Protein AF-A0AAU1PWN6-F1 (afdb_monomer_lite)

Structure (mmCIF, N/CA/C/O backbone):
data_AF-A0AAU1PWN6-F1
#
_entry.id   AF-A0AAU1PWN6-F1
#
loop_
_atom_site.group_PDB
_atom_site.id
_atom_site.type_symbol
_atom_site.label_atom_id
_atom_site.label_alt_id
_atom_site.label_comp_id
_atom_site.label_asym_id
_atom_site.label_entity_id
_atom_site.label_seq_id
_atom_site.pdbx_PDB_ins_code
_atom_site.Cartn_x
_atom_site.Cartn_y
_atom_site.Cartn_z
_atom_site.occupancy
_atom_site.B_iso_or_equiv
_atom_site.auth_seq_id
_atom_site.auth_comp_id
_atom_site.auth_asym_id
_atom_site.auth_atom_id
_atom_site.pdbx_PDB_model_num
ATOM 1 N N . MET A 1 1 ? -20.756 3.119 -8.401 1.00 62.50 1 MET A N 1
ATOM 2 C CA . MET A 1 1 ? -21.476 2.127 -7.578 1.00 62.50 1 MET A CA 1
ATOM 3 C C . MET A 1 1 ? -20.870 2.156 -6.180 1.00 62.50 1 MET A C 1
ATOM 5 O O . MET A 1 1 ? -19.644 2.145 -6.118 1.00 62.50 1 MET A O 1
ATOM 9 N N . PRO A 1 2 ? -21.664 2.274 -5.102 1.00 79.81 2 PRO A N 1
ATOM 10 C CA . PRO A 1 2 ? -21.164 2.153 -3.731 1.00 79.81 2 PRO A CA 1
ATOM 11 C C . PRO A 1 2 ? -20.649 0.739 -3.440 1.00 79.81 2 PRO A C 1
ATOM 13 O O . PRO A 1 2 ? -20.974 -0.201 -4.165 1.00 79.81 2 PRO A O 1
ATOM 16 N N . ALA A 1 3 ? -19.831 0.598 -2.395 1.00 90.81 3 ALA A N 1
ATOM 17 C CA . ALA A 1 3 ? -19.447 -0.716 -1.895 1.00 90.81 3 ALA A CA 1
ATOM 18 C C . ALA A 1 3 ? -20.625 -1.376 -1.159 1.00 90.81 3 ALA A C 1
ATOM 20 O O . ALA A 1 3 ? -21.388 -0.714 -0.454 1.00 90.81 3 ALA A O 1
ATOM 21 N N . GLU A 1 4 ? -20.757 -2.684 -1.333 1.00 93.12 4 GLU A N 1
ATOM 22 C CA . GLU A 1 4 ? -21.871 -3.510 -0.877 1.00 93.12 4 GLU A CA 1
ATOM 23 C C . GLU A 1 4 ? -21.332 -4.662 -0.020 1.00 93.12 4 GLU A C 1
ATOM 25 O O . GLU A 1 4 ? -20.337 -5.302 -0.375 1.00 93.12 4 GLU A O 1
ATOM 30 N N . VAL A 1 5 ? -21.983 -4.923 1.115 1.00 94.75 5 VAL A N 1
ATOM 31 C CA . VAL A 1 5 ? -21.638 -6.036 2.009 1.00 94.75 5 VAL A CA 1
ATOM 32 C C . VAL A 1 5 ? -22.534 -7.222 1.687 1.00 94.75 5 VAL A C 1
ATOM 34 O O . VAL A 1 5 ? -23.746 -7.165 1.881 1.00 94.75 5 VAL A O 1
ATOM 37 N N . ILE A 1 6 ? -21.926 -8.307 1.224 1.00 94.00 6 ILE A N 1
ATOM 38 C CA . ILE A 1 6 ? -22.567 -9.615 1.106 1.00 94.00 6 ILE A CA 1
ATOM 39 C C . ILE A 1 6 ? -22.371 -10.313 2.450 1.00 94.00 6 ILE A C 1
ATOM 41 O O . ILE A 1 6 ? -21.240 -10.413 2.919 1.00 94.00 6 ILE A O 1
ATOM 45 N N . ARG A 1 7 ? -23.457 -10.757 3.093 1.00 90.44 7 ARG A N 1
ATOM 46 C CA . ARG A 1 7 ? -23.398 -11.388 4.426 1.00 90.44 7 ARG A CA 1
ATOM 47 C C . ARG A 1 7 ? -23.012 -12.870 4.357 1.00 90.44 7 ARG A C 1
ATOM 49 O O . ARG A 1 7 ? -22.296 -13.351 5.228 1.00 90.44 7 ARG A O 1
ATOM 56 N N . GLU A 1 8 ? -23.428 -13.567 3.300 1.00 87.56 8 GLU A N 1
ATOM 57 C CA . GLU A 1 8 ? -23.265 -15.016 3.145 1.00 87.56 8 GLU A CA 1
ATOM 58 C C . GLU A 1 8 ? -22.716 -15.373 1.748 1.00 87.56 8 GLU A C 1
ATOM 60 O O . GLU A 1 8 ? -23.435 -15.235 0.757 1.00 87.56 8 GLU A O 1
ATOM 65 N N . PRO A 1 9 ? -21.447 -15.821 1.632 1.00 88.69 9 PRO A N 1
ATOM 66 C CA . PRO A 1 9 ? -20.383 -15.699 2.635 1.00 88.69 9 PRO A CA 1
ATOM 67 C C . PRO A 1 9 ? -19.984 -14.229 2.850 1.00 88.69 9 PRO A C 1
ATOM 69 O O . PRO A 1 9 ? -20.084 -13.421 1.925 1.00 88.69 9 PRO A O 1
ATOM 72 N N . LEU A 1 10 ? -19.471 -13.887 4.040 1.00 95.00 10 LEU A N 1
ATOM 73 C CA . LEU A 1 10 ? -19.114 -12.503 4.366 1.00 95.00 10 LEU A CA 1
ATOM 74 C C . LEU A 1 10 ? -18.036 -11.961 3.409 1.00 95.00 10 LEU A C 1
ATOM 76 O O . LEU A 1 10 ? -16.874 -12.394 3.414 1.00 95.00 10 LEU A O 1
ATOM 80 N N . ALA A 1 11 ? -18.428 -11.002 2.576 1.00 95.62 11 ALA A N 1
ATOM 81 C CA . ALA A 1 11 ? -17.619 -10.450 1.501 1.00 95.62 11 ALA A CA 1
ATOM 82 C C . ALA A 1 11 ? -18.001 -8.996 1.188 1.00 95.62 11 ALA A C 1
ATOM 84 O O . ALA A 1 11 ? -19.103 -8.532 1.465 1.00 95.62 11 ALA A O 1
ATOM 85 N N . LEU A 1 12 ? -17.065 -8.274 0.582 1.00 94.81 12 LEU A N 1
ATOM 86 C CA . LEU A 1 12 ? -17.182 -6.867 0.233 1.00 94.81 12 LEU A CA 1
ATOM 87 C C . LEU A 1 12 ? -17.077 -6.716 -1.286 1.00 94.81 12 LEU A C 1
ATOM 89 O O . LEU A 1 12 ? -16.010 -6.919 -1.870 1.00 94.81 12 LEU A O 1
ATOM 93 N N . LYS A 1 13 ? -18.191 -6.370 -1.925 1.00 94.00 13 LYS A N 1
ATOM 94 C CA . LYS A 1 13 ? -18.296 -6.113 -3.364 1.00 94.00 13 LYS A CA 1
ATOM 95 C C . LYS A 1 13 ? -18.105 -4.621 -3.614 1.00 94.00 13 LYS A C 1
ATOM 97 O O . LYS A 1 13 ? -18.760 -3.797 -2.984 1.00 94.00 13 LYS A O 1
ATOM 102 N N . LEU A 1 14 ? -17.194 -4.249 -4.506 1.00 92.56 14 LEU A N 1
ATOM 103 C CA . LEU A 1 14 ? -16.784 -2.851 -4.682 1.00 92.56 14 LEU A CA 1
ATOM 104 C C . LEU A 1 14 ? -16.317 -2.555 -6.109 1.00 92.56 14 LEU A C 1
ATOM 106 O O . LEU A 1 14 ? -15.855 -3.444 -6.817 1.00 92.56 14 LEU A O 1
ATOM 110 N N . SER A 1 15 ? -16.394 -1.290 -6.522 1.00 89.19 15 SER A N 1
ATOM 111 C CA . SER A 1 15 ? -15.882 -0.820 -7.816 1.00 89.19 15 SER A CA 1
ATOM 112 C C . SER A 1 15 ? -15.067 0.451 -7.602 1.00 89.19 15 SER A C 1
ATOM 114 O O . SER A 1 15 ? -15.624 1.518 -7.348 1.00 89.19 15 SER A O 1
ATOM 116 N N . LEU A 1 16 ? -13.741 0.338 -7.685 1.00 86.75 16 LEU A N 1
ATOM 117 C CA . LEU A 1 16 ? -12.837 1.479 -7.518 1.00 86.75 16 LEU A CA 1
ATOM 118 C C . LEU A 1 16 ? -12.692 2.277 -8.825 1.00 86.75 16 LEU A C 1
ATOM 120 O O . LEU A 1 16 ? -12.893 1.717 -9.905 1.00 86.75 16 LEU A O 1
ATOM 124 N N . PRO A 1 17 ? -12.314 3.569 -8.762 1.00 83.81 17 PRO A N 1
ATOM 125 C CA . PRO A 1 17 ? -12.076 4.376 -9.956 1.00 83.81 17 PRO A CA 1
ATOM 126 C C . PRO A 1 17 ? -11.068 3.716 -10.909 1.00 83.81 17 PRO A C 1
ATOM 128 O O . PRO A 1 17 ? -9.941 3.412 -10.520 1.00 83.81 17 PRO A O 1
ATOM 131 N N . GLY A 1 18 ? -11.480 3.492 -12.160 1.00 82.06 18 GLY A N 1
ATOM 132 C CA . GLY A 1 18 ? -10.646 2.861 -13.189 1.00 82.06 18 GLY A CA 1
ATOM 133 C C . GLY A 1 18 ? -10.406 1.355 -13.012 1.00 82.06 18 GLY A C 1
ATOM 134 O O . GLY A 1 18 ? -9.538 0.810 -13.690 1.00 82.06 18 GLY A O 1
ATOM 135 N N . GLN A 1 19 ? -11.136 0.671 -12.123 1.00 80.75 19 GLN A N 1
ATOM 136 C CA . GLN A 1 19 ? -11.044 -0.782 -11.943 1.00 80.75 19 GLN A CA 1
ATOM 137 C C . GLN A 1 19 ? -12.401 -1.461 -12.167 1.00 80.75 19 GLN A C 1
ATOM 139 O O . GLN A 1 19 ? -13.455 -0.876 -11.915 1.00 80.75 19 GLN A O 1
ATOM 144 N N . ALA A 1 20 ? -12.364 -2.714 -12.626 1.00 84.75 20 ALA A N 1
ATOM 145 C CA . ALA A 1 20 ? -13.546 -3.567 -12.686 1.00 84.75 20 ALA A CA 1
ATOM 146 C C . ALA A 1 20 ? -14.135 -3.796 -11.281 1.00 84.75 20 ALA A C 1
ATOM 148 O O . ALA A 1 20 ? -13.445 -3.635 -10.271 1.00 84.75 20 ALA A O 1
ATOM 149 N N . THR A 1 21 ? -15.407 -4.198 -11.219 1.00 89.56 21 THR A N 1
ATOM 150 C CA . THR A 1 21 ? -16.019 -4.621 -9.952 1.00 89.56 21 THR A CA 1
ATOM 151 C C . THR A 1 21 ? -15.288 -5.847 -9.405 1.00 89.56 21 THR A C 1
ATOM 153 O O . THR A 1 21 ? -15.030 -6.806 -10.131 1.00 89.56 21 THR A O 1
ATOM 156 N N . GLU A 1 22 ? -14.962 -5.810 -8.119 1.00 92.06 22 GLU A N 1
ATOM 157 C CA . GLU A 1 22 ? -14.231 -6.847 -7.400 1.00 92.06 22 GLU A CA 1
ATOM 158 C C . GLU A 1 22 ? -15.042 -7.335 -6.197 1.00 92.06 22 GLU A C 1
ATOM 160 O O . GLU A 1 22 ? -15.746 -6.556 -5.550 1.00 92.06 22 GLU A O 1
ATOM 165 N N . LEU A 1 23 ? -14.903 -8.624 -5.879 1.00 93.81 23 LEU A N 1
ATOM 166 C CA . LEU A 1 23 ? -15.395 -9.225 -4.646 1.00 93.81 23 LEU A CA 1
ATOM 167 C C . LEU A 1 23 ? -14.212 -9.580 -3.735 1.00 93.81 23 LEU A C 1
ATOM 169 O O . LEU A 1 23 ? -13.439 -10.491 -4.033 1.00 93.81 23 LEU A O 1
ATOM 173 N N . ILE A 1 24 ? -14.082 -8.879 -2.610 1.00 93.75 24 ILE A N 1
ATOM 174 C CA . ILE A 1 24 ? -13.106 -9.188 -1.562 1.00 93.75 24 ILE A CA 1
ATOM 175 C C . ILE A 1 24 ? -13.803 -10.035 -0.499 1.00 93.75 24 ILE A C 1
ATOM 177 O O . ILE A 1 24 ? -14.564 -9.516 0.313 1.00 93.75 24 ILE A O 1
ATOM 181 N N . ALA A 1 25 ? -13.529 -11.338 -0.463 1.00 94.38 25 ALA A N 1
ATOM 182 C CA . ALA A 1 25 ? -13.978 -12.180 0.643 1.00 94.38 25 ALA A CA 1
ATOM 183 C C . ALA A 1 25 ? -13.383 -11.670 1.968 1.00 94.38 25 ALA A C 1
ATOM 185 O O . ALA A 1 25 ? -12.162 -11.542 2.087 1.00 94.38 25 ALA A O 1
ATOM 186 N N . ILE A 1 26 ? -14.209 -11.416 2.985 1.00 93.75 26 ILE A N 1
ATOM 187 C CA . ILE A 1 26 ? -13.719 -11.136 4.344 1.00 93.75 26 ILE A CA 1
ATOM 188 C C . ILE A 1 26 ? -13.210 -12.437 4.975 1.00 93.75 26 ILE A C 1
ATOM 190 O O . ILE A 1 26 ? -12.180 -12.415 5.651 1.00 93.75 26 ILE A O 1
ATOM 194 N N . GLY A 1 27 ? -13.810 -13.569 4.598 1.00 85.88 27 GLY A N 1
ATOM 195 C CA . GLY A 1 27 ? -13.394 -14.914 4.990 1.00 85.88 27 GLY A CA 1
ATOM 196 C C . GLY A 1 27 ? -13.992 -15.341 6.326 1.00 85.88 27 GLY A C 1
ATOM 197 O O . GLY A 1 27 ? -14.651 -14.553 6.999 1.00 85.88 27 GLY A O 1
ATOM 198 N N . ASP A 1 28 ? -13.748 -16.595 6.698 1.00 89.38 28 ASP A N 1
ATOM 199 C CA . ASP A 1 28 ? -14.259 -17.153 7.947 1.00 89.38 28 ASP A CA 1
ATOM 200 C C . ASP A 1 28 ? -13.609 -16.474 9.170 1.00 89.38 28 ASP A C 1
ATOM 202 O O . ASP A 1 28 ? -12.377 -16.313 9.257 1.00 89.38 28 ASP A O 1
ATOM 206 N N . LEU A 1 29 ? -14.458 -16.005 10.085 1.00 94.62 29 LEU A N 1
ATOM 207 C CA . LEU A 1 29 ? -14.095 -15.195 11.242 1.00 94.62 29 LEU A CA 1
ATOM 208 C C . LEU A 1 29 ? -14.920 -15.603 12.474 1.00 94.62 29 LEU A C 1
ATOM 210 O O . LEU A 1 29 ? -16.140 -15.703 12.396 1.00 94.62 29 LEU A O 1
ATOM 214 N N . PRO A 1 30 ? -14.283 -15.752 13.650 1.00 94.56 30 PRO A N 1
ATOM 215 C CA . PRO A 1 30 ? -14.877 -16.455 14.792 1.00 94.56 30 PRO A CA 1
ATOM 216 C C . PRO A 1 30 ? -15.842 -15.604 15.647 1.00 94.56 30 PRO A C 1
ATOM 218 O O . PRO A 1 30 ? -16.264 -16.037 16.719 1.00 94.56 30 PRO A O 1
ATOM 221 N N . ASN A 1 31 ? -16.161 -14.389 15.195 1.00 96.50 31 ASN A N 1
ATOM 222 C CA . ASN A 1 31 ? -17.272 -13.561 15.661 1.00 96.50 31 ASN A CA 1
ATOM 223 C C . ASN A 1 31 ? -17.836 -12.846 14.421 1.00 96.50 31 ASN A C 1
ATOM 225 O O . ASN A 1 31 ? -17.253 -11.872 13.936 1.00 96.50 31 ASN A O 1
ATOM 229 N N . LEU A 1 32 ? -18.940 -13.376 13.885 1.00 95.88 32 LEU A N 1
ATOM 230 C CA . LEU A 1 32 ? -19.565 -12.869 12.663 1.00 95.88 32 LEU A CA 1
ATOM 231 C C . LEU A 1 32 ? -20.329 -11.557 12.876 1.00 95.88 32 LEU A C 1
ATOM 233 O O . LEU A 1 32 ? -20.415 -10.779 11.930 1.00 95.88 32 LEU A O 1
ATOM 237 N N . LEU A 1 33 ? -20.823 -11.275 14.089 1.00 96.50 33 LEU A N 1
ATOM 238 C CA . LEU A 1 33 ? -21.526 -10.025 14.404 1.00 96.50 33 LEU A CA 1
ATOM 239 C C . LEU A 1 33 ? -20.571 -8.836 14.239 1.00 96.50 33 LEU A C 1
ATOM 241 O O . LEU A 1 33 ? -20.734 -8.023 13.331 1.00 96.50 33 LEU A O 1
ATOM 245 N N . LEU A 1 34 ? -19.480 -8.823 15.012 1.00 97.81 34 LEU A N 1
ATOM 246 C CA . LEU A 1 34 ? -18.449 -7.789 14.906 1.00 97.81 34 LEU A CA 1
ATOM 247 C C . LEU A 1 34 ? -17.808 -7.744 13.508 1.00 97.81 34 LEU A C 1
ATOM 249 O O . LEU A 1 34 ? -17.511 -6.663 13.001 1.00 97.81 34 LEU A O 1
ATOM 253 N N . ALA A 1 35 ? -17.575 -8.896 12.868 1.00 97.81 35 ALA A N 1
ATOM 254 C CA . ALA A 1 35 ? -17.020 -8.923 11.514 1.00 97.81 35 ALA A CA 1
ATOM 255 C C . ALA A 1 35 ? -17.934 -8.234 10.493 1.00 97.81 35 ALA A C 1
ATOM 257 O O . ALA A 1 35 ? -17.437 -7.541 9.603 1.00 97.81 35 ALA A O 1
ATOM 258 N N . THR A 1 36 ? -19.246 -8.410 10.630 1.00 97.19 36 THR A N 1
ATOM 259 C CA . THR A 1 36 ? -20.256 -7.815 9.756 1.00 97.19 36 THR A CA 1
ATOM 260 C C . THR A 1 36 ? -20.310 -6.303 9.947 1.00 97.19 36 THR A C 1
ATOM 262 O O . THR A 1 36 ? -20.099 -5.575 8.978 1.00 97.19 36 THR A O 1
ATOM 265 N N . ASP A 1 37 ? -20.444 -5.828 11.186 1.00 97.81 37 ASP A N 1
ATOM 266 C CA . ASP A 1 37 ? -20.496 -4.395 11.519 1.00 97.81 37 ASP A CA 1
ATOM 267 C C . ASP A 1 37 ? -19.250 -3.637 11.035 1.00 97.81 37 ASP A C 1
ATOM 269 O O . ASP A 1 37 ? -19.330 -2.592 10.383 1.00 97.81 37 ASP A O 1
ATOM 273 N N . LEU A 1 38 ? -18.062 -4.202 11.278 1.00 98.00 38 LEU A N 1
ATOM 274 C CA . LEU A 1 38 ? -16.811 -3.626 10.788 1.00 98.00 38 LEU A CA 1
ATOM 275 C C . LEU A 1 38 ? -16.716 -3.668 9.249 1.00 98.00 38 LEU A C 1
ATOM 277 O O . LEU A 1 38 ? -16.043 -2.825 8.652 1.00 98.00 38 LEU A O 1
ATOM 281 N N . THR A 1 39 ? -17.373 -4.622 8.583 1.00 97.75 39 THR A N 1
ATOM 282 C CA . THR A 1 39 ? -17.417 -4.677 7.112 1.00 97.75 39 THR A CA 1
ATOM 283 C C . THR A 1 39 ? -18.376 -3.621 6.555 1.00 97.75 39 THR A C 1
ATOM 285 O O . THR A 1 39 ? -18.058 -3.000 5.541 1.00 97.75 39 THR A O 1
ATOM 288 N N . GLU A 1 40 ? -19.483 -3.328 7.243 1.00 96.75 40 GLU A N 1
ATOM 289 C CA . GLU A 1 40 ? -20.384 -2.213 6.915 1.00 96.75 40 GLU A CA 1
ATOM 290 C C . GLU A 1 40 ? -19.687 -0.852 7.084 1.00 96.75 40 GLU A C 1
ATOM 292 O O . GLU A 1 40 ? -19.739 -0.019 6.173 1.00 96.75 40 GLU A O 1
ATOM 297 N N . GLY A 1 41 ? -18.923 -0.664 8.166 1.00 97.06 41 GLY A N 1
ATOM 298 C CA . GLY A 1 41 ? -18.061 0.511 8.343 1.00 97.06 41 GLY A CA 1
ATOM 299 C C . GLY A 1 41 ? -16.969 0.633 7.270 1.00 97.06 41 GLY A C 1
ATOM 300 O O . GLY A 1 41 ? -16.705 1.723 6.762 1.00 97.06 41 GLY A O 1
ATOM 301 N N . LEU A 1 42 ? -16.357 -0.480 6.848 1.00 97.19 42 LEU A N 1
ATOM 302 C CA . LEU A 1 42 ? -15.393 -0.474 5.741 1.00 97.19 42 LEU A CA 1
ATOM 303 C C . LEU A 1 42 ? -16.056 -0.145 4.392 1.00 97.19 42 LEU A C 1
ATOM 305 O O . LEU A 1 42 ? -15.466 0.586 3.597 1.00 97.19 42 LEU A O 1
ATOM 309 N N . ALA A 1 43 ? -17.271 -0.630 4.133 1.00 96.50 43 ALA A N 1
ATOM 310 C CA . ALA A 1 43 ? -18.024 -0.293 2.926 1.00 96.50 43 ALA A CA 1
ATOM 311 C C . ALA A 1 43 ? -18.350 1.210 2.855 1.00 96.50 43 ALA A C 1
ATOM 313 O O . ALA A 1 43 ? -18.214 1.817 1.791 1.00 96.50 43 ALA A O 1
ATOM 314 N N . ALA A 1 44 ? -18.698 1.831 3.987 1.00 95.44 44 ALA A N 1
ATOM 315 C CA . ALA A 1 44 ? -18.930 3.273 4.079 1.00 95.44 44 ALA A CA 1
ATOM 316 C C . ALA A 1 44 ? -17.667 4.111 3.777 1.00 95.44 44 ALA A C 1
ATOM 318 O O . ALA A 1 44 ? -17.766 5.169 3.159 1.00 95.44 44 ALA A O 1
ATOM 319 N N . LEU A 1 45 ? -16.469 3.618 4.115 1.00 95.88 45 LEU A N 1
ATOM 320 C CA . LEU A 1 45 ? -15.199 4.299 3.815 1.00 95.88 45 LEU A CA 1
ATOM 321 C C . LEU A 1 45 ? -14.771 4.253 2.336 1.00 95.88 45 LEU A C 1
ATOM 323 O O . LEU A 1 45 ? -13.808 4.933 1.968 1.00 95.88 45 LEU A O 1
ATOM 327 N N . ILE A 1 46 ? -15.416 3.452 1.485 1.00 95.06 46 ILE A N 1
ATOM 328 C CA . ILE A 1 46 ? -14.986 3.232 0.096 1.00 95.06 46 ILE A CA 1
ATOM 329 C C . ILE A 1 46 ? -15.656 4.217 -0.862 1.00 95.06 46 ILE A C 1
ATOM 331 O O . ILE A 1 46 ? -16.837 4.540 -0.744 1.00 95.06 46 ILE A O 1
ATOM 335 N N . HIS A 1 47 ? -14.885 4.693 -1.841 1.00 86.81 47 HIS A N 1
ATOM 336 C CA . HIS A 1 47 ? -15.370 5.592 -2.885 1.00 86.81 47 HIS A CA 1
ATOM 337 C C . HIS A 1 47 ? -16.580 4.980 -3.626 1.00 86.81 47 HIS A C 1
ATOM 339 O O . HIS A 1 47 ? -16.502 3.821 -4.042 1.00 86.81 47 HIS A O 1
ATOM 345 N N . PRO A 1 48 ? -17.677 5.728 -3.862 1.00 87.00 48 PRO A N 1
ATOM 346 C CA . PRO A 1 48 ? -17.816 7.181 -3.738 1.00 87.00 48 PRO A CA 1
ATOM 347 C C . PRO A 1 48 ? -18.214 7.690 -2.345 1.00 87.00 48 PRO A C 1
ATOM 349 O O . PRO A 1 48 ? -18.157 8.894 -2.130 1.00 87.00 48 PRO A O 1
ATOM 352 N N . ASN A 1 49 ? -18.604 6.815 -1.415 1.00 85.38 49 ASN A N 1
ATOM 353 C CA . ASN A 1 49 ? -19.126 7.221 -0.105 1.00 85.38 49 ASN A CA 1
ATOM 354 C C . ASN A 1 49 ? -18.024 7.765 0.817 1.00 85.38 49 ASN A C 1
ATOM 356 O O . ASN A 1 49 ? -18.267 8.677 1.601 1.00 85.38 49 ASN A O 1
ATOM 360 N N . GLY A 1 50 ? -16.808 7.224 0.698 1.00 89.19 50 GLY A N 1
ATOM 361 C CA . GLY A 1 50 ? -15.667 7.611 1.520 1.00 89.19 50 GLY A CA 1
ATOM 362 C C . GLY A 1 50 ? -14.341 7.729 0.756 1.00 89.19 50 GLY A C 1
ATOM 363 O O . GLY A 1 50 ? -14.278 7.554 -0.465 1.00 89.19 50 GLY A O 1
ATOM 364 N N . PRO A 1 51 ? -13.243 8.041 1.469 1.00 91.31 51 PRO A N 1
ATOM 365 C CA . PRO A 1 51 ? -11.966 8.430 0.868 1.00 91.31 51 PRO A CA 1
ATOM 366 C C . PRO A 1 51 ? -11.146 7.267 0.282 1.00 91.31 51 PRO A C 1
ATOM 368 O O . PRO A 1 51 ? -10.123 7.505 -0.370 1.00 91.31 51 PRO A O 1
ATOM 371 N N . LEU A 1 52 ? -11.523 6.003 0.511 1.00 93.44 52 LEU A N 1
ATOM 372 C CA . LEU A 1 52 ? -10.733 4.856 0.058 1.00 93.44 52 LEU A CA 1
ATOM 373 C C . LEU A 1 52 ? -10.990 4.551 -1.426 1.00 93.44 52 LEU A C 1
ATOM 375 O O . LEU A 1 52 ? -11.935 3.856 -1.791 1.00 93.44 52 LEU A O 1
ATOM 379 N N . ALA A 1 53 ? -10.086 5.042 -2.279 1.00 92.06 53 ALA A N 1
ATOM 380 C CA . ALA A 1 53 ? -10.104 4.830 -3.731 1.00 92.06 53 ALA A CA 1
ATOM 381 C C . ALA A 1 53 ? -9.052 3.818 -4.250 1.00 92.06 53 ALA A C 1
ATOM 383 O O . ALA A 1 53 ? -8.963 3.594 -5.453 1.00 92.06 53 ALA A O 1
ATOM 384 N N . LYS A 1 54 ? -8.225 3.219 -3.375 1.00 92.44 54 LYS A N 1
ATOM 385 C CA . LYS A 1 54 ? -7.115 2.316 -3.753 1.00 92.44 54 LYS A CA 1
ATOM 386 C C . LYS A 1 54 ? -7.285 0.914 -3.159 1.00 92.44 54 LYS A C 1
ATOM 388 O O . LYS A 1 54 ? -7.383 0.772 -1.939 1.00 92.44 54 LYS A O 1
ATOM 393 N N . ARG A 1 55 ? -7.200 -0.128 -3.999 1.00 92.69 55 ARG A N 1
ATOM 394 C CA . ARG A 1 55 ? -7.341 -1.544 -3.599 1.00 92.69 55 ARG A CA 1
ATOM 395 C C . ARG A 1 55 ? -6.367 -1.952 -2.496 1.00 92.69 55 ARG A C 1
ATOM 397 O O . ARG A 1 55 ? -6.758 -2.599 -1.533 1.00 92.69 55 ARG A O 1
ATOM 404 N N . THR A 1 56 ? -5.106 -1.534 -2.594 1.00 93.12 56 THR A N 1
ATOM 405 C CA . THR A 1 56 ? -4.073 -1.819 -1.580 1.00 93.12 56 THR A CA 1
ATOM 406 C C . THR A 1 56 ? -4.423 -1.237 -0.207 1.00 93.12 56 THR A C 1
ATOM 408 O O . THR A 1 56 ? -4.174 -1.871 0.822 1.00 93.12 56 THR A O 1
ATOM 411 N N . THR A 1 57 ? -5.066 -0.067 -0.172 1.00 94.75 57 THR A N 1
ATOM 412 C CA . THR A 1 57 ? -5.577 0.539 1.060 1.00 94.75 57 THR A CA 1
ATOM 413 C C . THR A 1 57 ? -6.772 -0.246 1.602 1.00 94.75 57 THR A C 1
ATOM 415 O O . THR A 1 57 ? -6.747 -0.614 2.773 1.00 94.75 57 THR A O 1
ATOM 418 N N . VAL A 1 58 ? -7.757 -0.598 0.767 1.00 95.69 58 VAL A N 1
ATOM 419 C CA . VAL A 1 58 ? -8.913 -1.429 1.175 1.00 95.69 58 VAL A CA 1
ATOM 420 C C . VAL A 1 58 ? -8.468 -2.786 1.738 1.00 95.69 58 VAL A C 1
ATOM 422 O O . VAL A 1 58 ? -8.932 -3.199 2.801 1.00 95.69 58 VAL A O 1
ATOM 425 N N . MET A 1 59 ? -7.490 -3.445 1.110 1.00 96.12 59 MET A N 1
ATOM 426 C CA . MET A 1 59 ? -6.893 -4.680 1.634 1.00 96.12 59 MET A CA 1
ATOM 427 C C . MET A 1 59 ? -6.227 -4.462 3.001 1.00 96.12 59 MET A C 1
ATOM 429 O O . MET A 1 59 ? -6.410 -5.267 3.911 1.00 96.12 59 MET A O 1
ATOM 433 N N . SER A 1 60 ? -5.512 -3.348 3.189 1.00 97.00 60 SER A N 1
ATOM 434 C CA . SER A 1 60 ? -4.880 -3.001 4.474 1.00 97.00 60 SER A CA 1
ATOM 435 C C . SER A 1 60 ? -5.900 -2.802 5.602 1.00 97.00 60 SER A C 1
ATOM 437 O O . SER A 1 60 ? -5.638 -3.175 6.747 1.00 97.00 60 SER A O 1
ATOM 439 N N . PHE A 1 61 ? -7.071 -2.246 5.290 1.00 97.62 61 PHE A N 1
ATOM 440 C CA . PHE A 1 61 ? -8.207 -2.171 6.210 1.00 97.62 61 PHE A CA 1
ATOM 441 C C . PHE A 1 61 ? -8.817 -3.555 6.473 1.00 97.62 61 PHE A C 1
ATOM 443 O O . PHE A 1 61 ? -8.991 -3.920 7.631 1.00 97.62 61 PHE A O 1
ATOM 450 N N . THR A 1 62 ? -9.028 -4.364 5.432 1.00 97.56 62 THR A N 1
ATOM 451 C CA . THR A 1 62 ? -9.555 -5.740 5.533 1.00 97.56 62 THR A CA 1
ATOM 452 C C . THR A 1 62 ? -8.698 -6.620 6.453 1.00 97.56 62 THR A C 1
ATOM 454 O O . THR A 1 62 ? -9.220 -7.293 7.340 1.00 97.56 62 THR A O 1
ATOM 457 N N . TYR A 1 63 ? -7.366 -6.580 6.318 1.00 97.31 63 TYR A N 1
ATOM 458 C CA . TYR A 1 63 ? -6.455 -7.285 7.232 1.00 97.31 63 TYR A CA 1
ATOM 459 C C . TYR A 1 63 ? -6.559 -6.778 8.676 1.00 97.31 63 TYR A C 1
ATOM 461 O O . TYR A 1 63 ? -6.478 -7.566 9.617 1.00 97.31 63 TYR A O 1
ATOM 469 N N . THR A 1 64 ? -6.759 -5.471 8.853 1.00 97.44 64 THR A N 1
ATOM 470 C CA . THR A 1 64 ? -6.861 -4.838 10.173 1.00 97.44 64 THR A CA 1
ATOM 471 C C . THR A 1 64 ? -8.169 -5.211 10.884 1.00 97.44 64 THR A C 1
ATOM 473 O O . THR A 1 64 ? -8.147 -5.546 12.066 1.00 97.44 64 THR A O 1
ATOM 476 N N . LEU A 1 65 ? -9.284 -5.245 10.150 1.00 97.12 65 LEU A N 1
ATOM 477 C CA . LEU A 1 65 ? -10.589 -5.731 10.606 1.00 97.12 65 LEU A CA 1
ATOM 478 C C . LEU A 1 65 ? -10.504 -7.188 11.072 1.00 97.12 65 LEU A C 1
ATOM 480 O O . LEU A 1 65 ? -10.819 -7.489 12.221 1.00 97.12 65 LEU A O 1
ATOM 484 N N . ARG A 1 66 ? -9.997 -8.087 10.214 1.00 97.62 66 ARG A N 1
ATOM 485 C CA . ARG A 1 66 ? -9.822 -9.516 10.543 1.00 97.62 66 ARG A CA 1
ATOM 486 C C . ARG A 1 66 ? -8.994 -9.713 11.813 1.00 97.62 66 ARG A C 1
ATOM 488 O O . ARG A 1 66 ? -9.293 -10.599 12.610 1.00 97.62 66 ARG A O 1
ATOM 495 N N . ARG A 1 67 ? -7.950 -8.896 11.989 1.00 97.38 67 ARG A N 1
ATOM 496 C CA . ARG A 1 67 ? -7.098 -8.897 13.181 1.00 97.38 67 ARG A CA 1
ATOM 497 C C . ARG A 1 67 ? -7.887 -8.507 14.434 1.00 97.38 67 ARG A C 1
ATOM 499 O O . ARG A 1 67 ? -7.832 -9.250 15.406 1.00 97.38 67 ARG A O 1
ATOM 506 N N . MET A 1 68 ? -8.644 -7.408 14.394 1.00 98.06 68 MET A N 1
ATOM 507 C CA . MET A 1 68 ? -9.483 -6.970 15.518 1.00 98.06 68 MET A CA 1
ATOM 508 C C . MET A 1 68 ? -10.497 -8.046 15.923 1.00 98.06 68 MET A C 1
ATOM 510 O O . MET A 1 68 ? -10.563 -8.398 17.095 1.00 98.06 68 MET A O 1
ATOM 514 N N . VAL A 1 69 ? -11.221 -8.634 14.963 1.00 98.31 69 VAL A N 1
ATOM 515 C CA . VAL A 1 69 ? -12.208 -9.694 15.242 1.00 98.31 69 VAL A CA 1
ATOM 516 C C . VAL A 1 69 ? -11.561 -10.909 15.916 1.00 98.31 69 VAL A C 1
ATOM 518 O O . VAL A 1 69 ? -12.099 -11.438 16.886 1.00 98.31 69 VAL A O 1
ATOM 521 N N . ARG A 1 70 ? -10.392 -11.349 15.432 1.00 97.94 70 ARG A N 1
ATOM 522 C CA . ARG A 1 70 ? -9.680 -12.513 15.987 1.00 97.94 70 ARG A CA 1
ATOM 523 C C . ARG A 1 70 ? -9.093 -12.244 17.370 1.00 97.94 70 ARG A C 1
ATOM 525 O O . ARG A 1 70 ? -9.227 -13.097 18.239 1.00 97.94 70 ARG A O 1
ATOM 532 N N . GLU A 1 71 ? -8.466 -11.087 17.579 1.00 97.69 71 GLU A N 1
ATOM 533 C CA . GLU A 1 71 ? -7.894 -10.736 18.885 1.00 97.69 71 GLU A CA 1
ATOM 534 C C . GLU A 1 71 ? -8.979 -10.512 19.938 1.00 97.69 71 GLU A C 1
ATOM 536 O O . GLU A 1 71 ? -8.882 -11.077 21.019 1.00 97.69 71 GLU A O 1
ATOM 541 N N . LEU A 1 72 ? -10.051 -9.777 19.619 1.00 97.88 72 LEU A N 1
ATOM 542 C CA . LEU A 1 72 ? -11.148 -9.589 20.571 1.00 97.88 72 LEU A CA 1
ATOM 543 C C . LEU A 1 72 ? -11.855 -10.911 20.891 1.00 97.88 72 LEU A C 1
ATOM 545 O O . LEU A 1 72 ? -12.212 -11.140 22.043 1.00 97.88 72 LEU A O 1
ATOM 549 N N . ARG A 1 73 ? -11.999 -11.821 19.917 1.00 97.75 73 ARG A N 1
ATOM 550 C CA . ARG A 1 73 ? -12.542 -13.159 20.185 1.00 97.75 73 ARG A CA 1
ATOM 551 C C . ARG A 1 73 ? -11.633 -14.001 21.083 1.00 97.75 73 ARG A C 1
ATOM 553 O O . ARG A 1 73 ? -12.160 -14.744 21.910 1.00 97.75 73 ARG A O 1
ATOM 560 N N . ALA A 1 74 ? -10.311 -13.887 20.933 1.00 96.31 74 ALA A N 1
ATOM 561 C CA . ALA A 1 74 ? -9.336 -14.532 21.814 1.00 96.31 74 ALA A CA 1
ATOM 562 C C . ALA A 1 74 ? -9.386 -13.958 23.243 1.00 96.31 74 ALA A C 1
ATOM 564 O O . ALA A 1 74 ? -9.302 -14.722 24.200 1.00 96.31 74 ALA A O 1
ATOM 565 N N . ASP A 1 75 ? -9.652 -12.655 23.381 1.00 95.31 75 ASP A N 1
ATOM 566 C CA . ASP A 1 75 ? -9.964 -11.982 24.653 1.00 95.31 75 ASP A CA 1
ATOM 567 C C . ASP A 1 75 ? -11.392 -12.313 25.177 1.00 95.31 75 ASP A C 1
ATOM 569 O O . ASP A 1 75 ? -11.843 -11.748 26.172 1.00 95.31 75 ASP A O 1
ATOM 573 N N . GLY A 1 76 ? -12.124 -13.227 24.523 1.00 96.69 76 GLY A N 1
ATOM 574 C CA . GLY A 1 76 ? -13.435 -13.736 24.949 1.00 96.69 76 GLY A CA 1
ATOM 575 C C . GLY A 1 76 ? -14.662 -13.040 24.344 1.00 96.69 76 GLY A C 1
ATOM 576 O O . GLY A 1 76 ? -15.781 -13.501 24.561 1.00 96.69 76 GLY A O 1
ATOM 577 N N . PHE A 1 77 ? -14.495 -11.976 23.554 1.00 97.81 77 PHE A N 1
ATOM 578 C CA . PHE A 1 77 ? -15.607 -11.172 23.036 1.00 97.81 77 PHE A CA 1
ATOM 579 C C . PHE A 1 77 ? -16.415 -11.870 21.927 1.00 97.81 77 PHE A C 1
ATOM 581 O O . PHE A 1 77 ? -15.858 -12.359 20.940 1.00 97.81 77 PHE A O 1
ATOM 588 N N . VAL A 1 78 ? -17.745 -11.852 22.058 1.00 96.88 78 VAL A N 1
ATOM 589 C CA . VAL A 1 78 ? -18.697 -12.495 21.126 1.00 96.88 78 VAL A CA 1
ATOM 590 C C . VAL A 1 78 ? -19.777 -11.557 20.568 1.00 96.88 78 VAL A C 1
ATOM 592 O O . VAL A 1 78 ? -20.556 -11.988 19.726 1.00 96.88 78 VAL A O 1
ATOM 595 N N . GLY A 1 79 ? -19.818 -10.295 21.009 1.00 97.06 79 GLY A N 1
ATOM 596 C CA . GLY A 1 79 ? -20.852 -9.329 20.623 1.00 97.06 79 GLY A CA 1
ATOM 597 C C . GLY A 1 79 ? -20.602 -8.609 19.293 1.00 97.06 79 GLY A C 1
ATOM 598 O O . GLY A 1 79 ? -19.589 -8.816 18.617 1.00 97.06 79 GLY A O 1
ATOM 599 N N . SER A 1 80 ? -21.545 -7.738 18.958 1.00 97.75 80 SER A N 1
ATOM 600 C CA . SER A 1 80 ? -21.538 -6.737 17.883 1.00 97.75 80 SER A CA 1
ATOM 601 C C . SER A 1 80 ? -20.592 -5.556 18.163 1.00 97.75 80 SER A C 1
ATOM 603 O O . SER A 1 80 ? -20.034 -5.417 19.252 1.00 97.75 80 SER A O 1
ATOM 605 N N . ALA A 1 81 ? -20.423 -4.647 17.203 1.00 97.44 81 ALA A N 1
ATOM 606 C CA . ALA A 1 81 ? -19.703 -3.391 17.410 1.00 97.44 81 ALA A CA 1
ATOM 607 C C . ALA A 1 81 ? -20.385 -2.480 18.451 1.00 97.44 81 ALA A C 1
ATOM 609 O O . ALA A 1 81 ? -19.687 -1.760 19.166 1.00 97.44 81 ALA A O 1
ATOM 610 N N . GLY A 1 82 ? -21.717 -2.528 18.579 1.00 97.12 82 GLY A N 1
ATOM 611 C CA . GLY A 1 82 ? -22.453 -1.742 19.577 1.00 97.12 82 GLY A CA 1
ATOM 612 C C . GLY A 1 82 ? -22.220 -2.199 21.022 1.00 97.12 82 GLY A C 1
ATOM 613 O O . GLY A 1 82 ? -22.238 -1.386 21.944 1.00 97.12 82 GLY A O 1
ATOM 614 N N . GLU A 1 83 ? -21.901 -3.481 21.210 1.00 98.06 83 GLU A N 1
ATOM 615 C CA . GLU A 1 83 ? -21.566 -4.093 22.505 1.00 98.06 83 GLU A CA 1
ATOM 616 C C . GLU A 1 83 ? -20.078 -3.954 22.879 1.00 98.06 83 GLU A C 1
ATOM 618 O O . GLU A 1 83 ? -19.638 -4.460 23.917 1.00 98.06 83 GLU A O 1
ATOM 623 N N . LEU A 1 84 ? -19.273 -3.267 22.058 1.00 97.94 84 LEU A N 1
ATOM 624 C CA . LEU A 1 84 ? -17.901 -2.933 22.429 1.00 97.94 84 LEU A CA 1
ATOM 625 C C . LEU A 1 84 ? -17.895 -2.071 23.696 1.00 97.94 84 LEU A C 1
ATOM 627 O O . LEU A 1 84 ? -18.648 -1.109 23.836 1.00 97.94 84 LEU A O 1
ATOM 631 N N . THR A 1 85 ? -16.976 -2.380 24.608 1.00 97.38 85 THR A N 1
ATOM 632 C CA . THR A 1 85 ? -16.777 -1.607 25.836 1.00 97.38 85 THR A CA 1
ATOM 633 C C . THR A 1 85 ? -15.474 -0.817 25.785 1.00 97.38 85 THR A C 1
ATOM 635 O O . THR A 1 85 ? -14.494 -1.209 25.143 1.00 97.38 85 THR A O 1
ATOM 638 N N . ARG A 1 86 ? -15.439 0.304 26.514 1.00 96.81 86 ARG A N 1
ATOM 639 C CA . ARG A 1 86 ? -14.252 1.160 26.642 1.00 96.81 86 ARG A CA 1
ATOM 640 C C . ARG A 1 86 ? -12.995 0.397 27.107 1.00 96.81 86 ARG A C 1
ATOM 642 O O . ARG A 1 86 ? -11.960 0.573 26.464 1.00 96.81 86 ARG A O 1
ATOM 649 N N . PRO A 1 87 ? -13.039 -0.472 28.140 1.00 96.69 87 PRO A N 1
ATOM 650 C CA . PRO A 1 87 ? -11.875 -1.265 28.544 1.00 96.69 87 PRO A CA 1
ATOM 651 C C . PRO A 1 87 ? -11.376 -2.223 27.453 1.00 96.69 87 PRO A C 1
ATOM 653 O O . PRO A 1 87 ? -10.170 -2.300 27.219 1.00 96.69 87 PRO A O 1
ATOM 656 N N . LEU A 1 88 ? -12.287 -2.908 26.752 1.00 96.81 88 LEU A N 1
ATOM 657 C CA . LEU A 1 88 ? -11.942 -3.874 25.707 1.00 96.81 88 LEU A CA 1
ATOM 658 C C . LEU A 1 88 ? -11.250 -3.190 24.517 1.00 96.81 88 LEU A C 1
ATOM 660 O O . LEU A 1 88 ? -10.171 -3.605 24.090 1.00 96.81 88 LEU A O 1
ATOM 664 N N . LEU A 1 89 ? -11.834 -2.095 24.024 1.00 96.62 89 LEU A N 1
ATOM 665 C CA . LEU A 1 89 ? -11.280 -1.344 22.898 1.00 96.62 89 LEU A CA 1
ATOM 666 C C . LEU A 1 89 ? -9.957 -0.648 23.261 1.00 96.62 89 LEU A C 1
ATOM 668 O O . LEU A 1 89 ? -9.038 -0.609 22.442 1.00 96.62 89 LEU A O 1
ATOM 672 N N . ALA A 1 90 ? -9.823 -0.158 24.501 1.00 95.94 90 ALA A N 1
ATOM 673 C CA . ALA A 1 90 ? -8.577 0.423 24.997 1.00 95.94 90 ALA A CA 1
ATOM 674 C C . ALA A 1 90 ? -7.461 -0.629 25.085 1.00 95.94 90 ALA A C 1
ATOM 676 O O . ALA A 1 90 ? -6.358 -0.370 24.610 1.00 95.94 90 ALA A O 1
ATOM 677 N N . SER A 1 91 ? -7.748 -1.820 25.627 1.00 95.88 91 SER A N 1
ATOM 678 C CA . SER A 1 91 ? -6.798 -2.943 25.675 1.00 95.88 91 SER A CA 1
ATOM 679 C C . SER A 1 91 ? -6.289 -3.296 24.275 1.00 95.88 91 SER A C 1
ATOM 681 O O . SER A 1 91 ? -5.080 -3.308 24.033 1.00 95.88 91 SER A O 1
ATOM 683 N N . PHE A 1 92 ? -7.201 -3.482 23.315 1.00 96.88 92 PHE A N 1
ATOM 684 C CA . PHE A 1 92 ? -6.840 -3.785 21.931 1.00 96.88 92 PHE A CA 1
ATOM 685 C C . PHE A 1 92 ? -5.960 -2.696 21.290 1.00 96.88 92 PHE A C 1
ATOM 687 O O . PHE A 1 92 ? -4.954 -3.020 20.652 1.00 96.88 92 PHE A O 1
ATOM 694 N N . TRP A 1 93 ? -6.281 -1.409 21.471 1.00 96.69 93 TRP A N 1
ATOM 695 C CA . TRP A 1 93 ? -5.476 -0.318 20.905 1.00 96.69 93 TRP A CA 1
ATOM 696 C C . TRP A 1 93 ? -4.125 -0.122 21.600 1.00 96.69 93 TRP A C 1
ATOM 698 O O . TRP A 1 93 ? -3.136 0.121 20.910 1.00 96.69 93 TRP A O 1
ATOM 708 N N . LEU A 1 94 ? -4.036 -0.295 22.921 1.00 95.31 94 LEU A N 1
ATOM 709 C CA . LEU A 1 94 ? -2.768 -0.214 23.661 1.00 95.31 94 LEU A CA 1
ATOM 710 C C . LEU A 1 94 ? -1.804 -1.360 23.306 1.00 95.31 94 LEU A C 1
ATOM 712 O O . LEU A 1 94 ? -0.591 -1.166 23.334 1.00 95.31 94 LEU A O 1
ATOM 716 N N . ARG A 1 95 ? -2.326 -2.530 22.911 1.00 94.75 95 ARG A N 1
ATOM 717 C CA . ARG A 1 95 ? -1.544 -3.657 22.360 1.00 94.75 95 ARG A CA 1
ATOM 718 C C . ARG A 1 95 ? -1.234 -3.521 20.857 1.00 94.75 95 ARG A C 1
ATOM 720 O O . ARG A 1 95 ? -0.544 -4.369 20.288 1.00 94.75 95 ARG A O 1
ATOM 727 N N . SER A 1 96 ? -1.757 -2.490 20.194 1.00 93.88 96 SER A N 1
ATOM 728 C CA . SER A 1 96 ? -1.694 -2.313 18.739 1.00 93.88 96 SER A CA 1
ATOM 729 C C . SER A 1 96 ? -0.632 -1.305 18.291 1.00 93.88 96 SER A C 1
ATOM 731 O O . SER A 1 96 ? -0.066 -0.548 19.069 1.00 93.88 96 SER A O 1
ATOM 733 N N . GLN A 1 97 ? -0.359 -1.282 16.984 1.00 91.69 97 GLN A N 1
ATOM 734 C CA . GLN A 1 97 ? 0.439 -0.232 16.343 1.00 91.69 97 GLN A CA 1
ATOM 735 C C . GLN A 1 97 ? -0.464 0.896 15.819 1.00 91.69 97 GLN A C 1
ATOM 737 O O . GLN A 1 97 ? -1.628 0.654 15.494 1.00 91.69 97 GLN A O 1
ATOM 742 N N . TYR A 1 98 ? 0.106 2.088 15.607 1.00 93.12 98 TYR A N 1
ATOM 743 C CA . TYR A 1 98 ? -0.592 3.279 15.090 1.00 93.12 98 TYR A CA 1
ATOM 744 C C . TYR A 1 98 ? -1.547 3.015 13.919 1.00 93.12 98 TYR A C 1
ATOM 746 O O . TYR A 1 98 ? -2.698 3.444 13.939 1.00 93.12 98 TYR A O 1
ATOM 754 N N . LEU A 1 99 ? -1.099 2.269 12.907 1.00 94.69 99 LEU A N 1
ATOM 755 C CA . LEU A 1 99 ? -1.908 1.988 11.719 1.00 94.69 99 LEU A CA 1
ATOM 756 C C . LEU A 1 99 ? -3.057 0.995 11.968 1.00 94.69 99 LEU A C 1
ATOM 758 O O . LEU A 1 99 ? -3.978 0.934 11.156 1.00 94.69 99 LEU A O 1
ATOM 762 N N . VAL A 1 100 ? -3.021 0.219 13.053 1.00 96.12 100 VAL A N 1
ATOM 763 C CA . VAL A 1 100 ? -4.122 -0.668 13.463 1.00 96.12 100 VAL A CA 1
ATOM 764 C C . VAL A 1 100 ? -5.187 0.138 14.204 1.00 96.12 100 VAL A C 1
ATOM 766 O O . VAL A 1 100 ? -6.359 0.080 13.831 1.00 96.12 100 VAL A O 1
ATOM 769 N N . GLU A 1 101 ? -4.784 0.963 15.175 1.00 96.81 101 GLU A N 1
ATOM 770 C CA . GLU A 1 101 ? -5.691 1.882 15.875 1.00 96.81 101 GLU A CA 1
ATOM 771 C C . GLU A 1 101 ? -6.350 2.869 14.895 1.00 96.81 101 GLU A C 1
ATOM 773 O O . GLU A 1 101 ? -7.572 2.966 14.852 1.00 96.81 101 GLU A O 1
ATOM 778 N N . TYR A 1 102 ? -5.571 3.533 14.034 1.00 96.12 102 TYR A N 1
ATOM 779 C CA . TYR A 1 102 ? -6.088 4.482 13.039 1.00 96.12 102 TYR A CA 1
ATOM 780 C C . TYR A 1 102 ? -7.171 3.872 12.131 1.00 96.12 102 TYR A C 1
ATOM 782 O O . TYR A 1 102 ? -8.227 4.473 11.935 1.00 96.12 102 TYR A O 1
ATOM 790 N N . ARG A 1 103 ? -6.939 2.668 11.588 1.00 97.62 103 ARG A N 1
ATOM 791 C CA . ARG A 1 103 ? -7.895 2.026 10.668 1.00 97.62 103 ARG A CA 1
ATOM 792 C C . ARG A 1 103 ? -9.125 1.485 11.387 1.00 97.62 103 ARG A C 1
ATOM 794 O O . ARG A 1 103 ? -10.222 1.639 10.864 1.00 97.62 103 ARG A O 1
ATOM 801 N N . THR A 1 104 ? -8.967 0.884 12.569 1.00 97.56 104 THR A N 1
ATOM 802 C CA . THR A 1 104 ? -10.123 0.404 13.352 1.00 97.56 104 THR A CA 1
ATOM 803 C C . THR A 1 104 ? -10.993 1.561 13.837 1.00 97.56 104 THR A C 1
ATOM 805 O O . THR A 1 104 ? -12.207 1.481 13.691 1.00 97.56 104 THR A O 1
ATOM 808 N N . ARG A 1 105 ? -10.402 2.681 14.279 1.00 97.69 105 ARG A N 1
ATOM 809 C CA . ARG A 1 105 ? -11.133 3.933 14.551 1.00 97.69 105 ARG A CA 1
ATOM 810 C C . ARG A 1 105 ? -11.900 4.437 13.335 1.00 97.69 105 ARG A C 1
ATOM 812 O O . ARG A 1 105 ? -13.073 4.752 13.463 1.00 97.69 105 ARG A O 1
ATOM 819 N N . ALA A 1 106 ? -11.263 4.502 12.165 1.00 97.62 106 ALA A N 1
ATOM 820 C CA . ALA A 1 106 ? -11.923 4.970 10.947 1.00 97.62 106 ALA A CA 1
ATOM 821 C C . ALA A 1 106 ? -13.108 4.073 10.538 1.00 97.62 106 ALA A C 1
ATOM 823 O O . ALA A 1 106 ? -14.148 4.591 10.146 1.00 97.62 106 ALA A O 1
ATOM 824 N N . VAL A 1 107 ? -12.976 2.746 10.668 1.00 98.06 107 VAL A N 1
ATOM 825 C CA . VAL A 1 107 ? -14.067 1.791 10.394 1.00 98.06 107 VAL A CA 1
ATOM 826 C C . VAL A 1 107 ? -15.208 1.943 11.397 1.00 98.06 107 VAL A C 1
ATOM 828 O O . VAL A 1 107 ? -16.354 2.082 10.984 1.00 98.06 107 VAL A O 1
ATOM 831 N N . LEU A 1 108 ? -14.901 1.957 12.698 1.00 98.25 108 LEU A N 1
ATOM 832 C CA . LEU A 1 108 ? -15.901 2.131 13.757 1.00 98.25 108 LEU A CA 1
ATOM 833 C C . LEU A 1 108 ? -16.625 3.474 13.637 1.00 98.25 108 LEU A C 1
ATOM 835 O O . LEU A 1 108 ? -17.826 3.534 13.862 1.00 98.25 108 LEU A O 1
ATOM 839 N N . ARG A 1 109 ? -15.915 4.533 13.237 1.00 97.62 109 ARG A N 1
ATOM 840 C CA . ARG A 1 109 ? -16.494 5.853 12.977 1.00 97.62 109 ARG A CA 1
ATOM 841 C C . ARG A 1 109 ? -17.497 5.817 11.829 1.00 97.62 109 ARG A C 1
ATOM 843 O O . ARG A 1 109 ? -18.620 6.253 12.018 1.00 97.62 109 ARG A O 1
ATOM 850 N N . ALA A 1 110 ? -17.112 5.272 10.677 1.00 97.12 110 ALA A N 1
ATOM 851 C CA . ALA A 1 110 ? -17.988 5.210 9.508 1.00 97.12 110 ALA A CA 1
ATOM 852 C C . ALA A 1 110 ? -19.181 4.250 9.704 1.00 97.12 110 ALA A C 1
ATOM 854 O O . ALA A 1 110 ? -20.244 4.451 9.121 1.00 97.12 110 ALA A O 1
ATOM 855 N N . PHE A 1 111 ? -19.021 3.222 10.547 1.00 97.31 111 PHE A N 1
ATOM 856 C CA . PHE A 1 111 ? -20.133 2.411 11.043 1.00 97.31 111 PHE A CA 1
ATOM 857 C C . PHE A 1 111 ? -21.065 3.247 11.936 1.00 97.31 111 PHE A C 1
ATOM 859 O O . PHE A 1 111 ? -22.262 3.330 11.679 1.00 97.31 111 PHE A O 1
ATOM 866 N N . ASP A 1 112 ? -20.533 3.935 12.944 1.00 97.62 112 ASP A N 1
ATOM 867 C CA . ASP A 1 112 ? -21.351 4.722 13.868 1.00 97.62 112 ASP A CA 1
ATOM 868 C C . ASP A 1 112 ? -22.068 5.893 13.183 1.00 97.62 112 ASP A C 1
ATOM 870 O O . ASP A 1 112 ? -23.259 6.088 13.396 1.00 97.62 112 ASP A O 1
ATOM 874 N N . GLU A 1 113 ? -21.407 6.609 12.272 1.00 95.56 113 GLU A N 1
ATOM 875 C CA . GLU A 1 113 ? -22.007 7.668 11.441 1.00 95.56 113 GLU A CA 1
ATOM 876 C C . GLU A 1 113 ? -23.247 7.187 10.664 1.00 95.56 113 GLU A C 1
ATOM 878 O O . GLU A 1 113 ? -24.142 7.984 10.391 1.00 95.56 113 GLU A O 1
ATOM 883 N N . ARG A 1 114 ? -23.332 5.887 10.346 1.00 93.25 114 ARG A N 1
ATOM 884 C CA . ARG A 1 114 ? -24.470 5.277 9.645 1.00 93.25 114 ARG A CA 1
ATOM 885 C C . ARG A 1 114 ? -25.508 4.637 10.574 1.00 93.25 114 ARG A C 1
ATOM 887 O O . ARG A 1 114 ? -26.690 4.659 10.239 1.00 93.25 114 ARG A O 1
ATOM 894 N N . HIS A 1 115 ? -25.085 4.043 11.690 1.00 94.94 115 HIS A N 1
ATOM 895 C CA . HIS A 1 115 ? -25.940 3.191 12.530 1.00 94.94 115 HIS A CA 1
ATOM 896 C C . HIS A 1 115 ? -26.233 3.761 13.930 1.00 94.94 115 HIS A C 1
ATOM 898 O O . HIS A 1 115 ? -27.149 3.270 14.582 1.00 94.94 115 HIS A O 1
ATOM 904 N N . GLN A 1 116 ? -25.478 4.770 14.390 1.00 95.00 116 GLN A N 1
ATOM 905 C CA . GLN A 1 116 ? -25.517 5.352 15.748 1.00 95.00 116 GLN A CA 1
ATOM 906 C C . GLN A 1 116 ? -25.578 4.280 16.854 1.00 95.00 116 GLN A C 1
ATOM 908 O O . GLN A 1 116 ? -26.330 4.386 17.821 1.00 95.00 116 GLN A O 1
ATOM 913 N N . ALA A 1 117 ? -24.810 3.207 16.659 1.00 96.00 117 ALA A N 1
ATOM 914 C CA . ALA A 1 117 ? -24.906 1.975 17.430 1.00 96.00 117 ALA A CA 1
ATOM 915 C C . ALA A 1 117 ? -23.817 1.844 18.505 1.00 96.00 117 ALA A C 1
ATOM 917 O O . ALA A 1 117 ? -23.921 0.963 19.357 1.00 96.00 117 ALA A O 1
ATOM 918 N N . LEU A 1 118 ? -22.767 2.677 18.490 1.00 97.75 118 LEU A N 1
ATOM 919 C CA . LEU A 1 118 ? -21.715 2.607 19.504 1.00 97.75 118 LEU A CA 1
ATOM 920 C C . LEU A 1 118 ? -22.175 3.242 20.819 1.00 97.75 118 LEU A C 1
ATOM 922 O O . LEU A 1 118 ? -22.604 4.395 20.856 1.00 97.75 118 LEU A O 1
ATOM 926 N N . ALA A 1 119 ? -21.978 2.528 21.929 1.00 96.88 119 ALA A N 1
ATOM 927 C CA . ALA A 1 119 ? -22.162 3.094 23.260 1.00 96.88 119 ALA A CA 1
ATOM 928 C C . ALA A 1 119 ? -21.323 4.376 23.439 1.00 96.88 119 ALA A C 1
ATOM 930 O O . ALA A 1 119 ? -20.138 4.410 23.099 1.00 96.88 119 ALA A O 1
ATOM 931 N N . GLU A 1 120 ? -21.904 5.425 24.028 1.00 96.75 120 GLU A N 1
ATOM 932 C CA . GLU A 1 120 ? -21.282 6.758 24.135 1.00 96.75 120 GLU A CA 1
ATOM 933 C C . GLU A 1 120 ? -19.836 6.755 24.707 1.00 96.75 120 GLU A C 1
ATOM 935 O O . GLU A 1 120 ? -18.981 7.432 24.131 1.00 96.75 120 GLU A O 1
ATOM 940 N N . PRO A 1 121 ? -19.463 5.947 25.728 1.00 96.81 121 PRO A N 1
ATOM 941 C CA . PRO A 1 121 ? -18.069 5.853 26.185 1.00 96.81 121 PRO A CA 1
ATOM 942 C C . PRO A 1 121 ? -17.085 5.318 25.132 1.00 96.81 121 PRO A C 1
ATOM 944 O O . PRO A 1 121 ? -15.898 5.646 25.184 1.00 96.81 121 PRO A O 1
ATOM 947 N N . VAL A 1 122 ? -17.557 4.491 24.193 1.00 97.69 122 VAL A N 1
ATOM 948 C CA . VAL A 1 122 ? -16.791 4.004 23.036 1.00 97.69 122 VAL A CA 1
ATOM 949 C C . VAL A 1 122 ? -16.796 5.032 21.912 1.00 97.69 122 VAL A C 1
ATOM 951 O O . VAL A 1 122 ? -15.751 5.258 21.300 1.00 97.69 122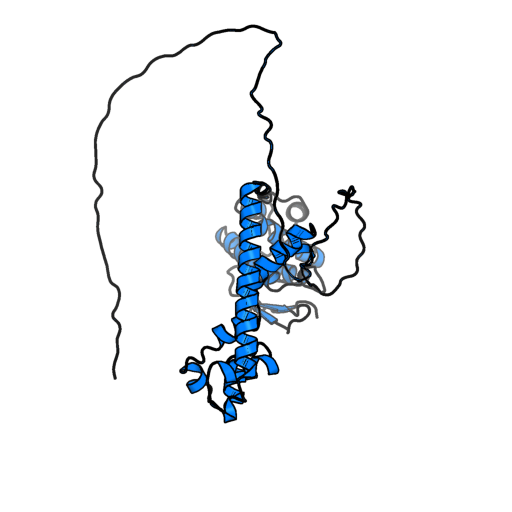 VAL A O 1
ATOM 954 N N . ARG A 1 123 ? -17.914 5.728 21.688 1.00 97.38 123 ARG A N 1
ATOM 955 C CA . ARG A 1 123 ? -17.996 6.827 20.720 1.00 97.38 123 ARG A CA 1
ATOM 956 C C . ARG A 1 123 ? -16.975 7.925 21.038 1.00 97.38 123 ARG A C 1
ATOM 958 O O . ARG A 1 123 ? -16.145 8.258 20.193 1.00 97.38 123 ARG A O 1
ATOM 965 N N . GLN A 1 124 ? -16.912 8.378 22.291 1.00 96.38 124 GLN A N 1
ATOM 966 C CA . GLN A 1 124 ? -15.900 9.334 22.769 1.00 96.38 124 GLN A CA 1
ATOM 967 C C . GLN A 1 124 ? -14.462 8.873 22.491 1.00 96.38 124 GLN A C 1
ATOM 969 O O . GLN A 1 124 ? -13.608 9.678 22.118 1.00 96.38 124 GLN A O 1
ATOM 974 N N . MET A 1 125 ? -14.186 7.573 22.622 1.00 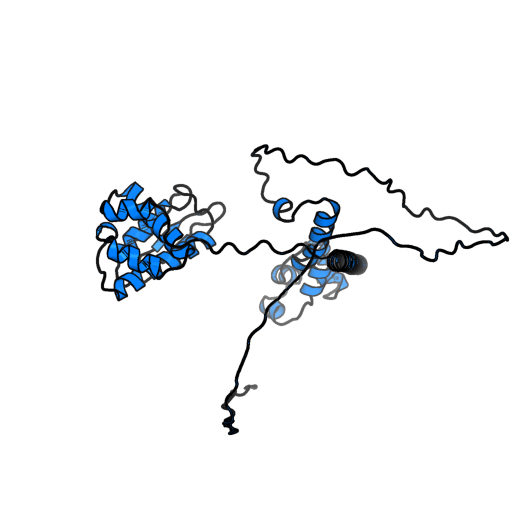95.62 125 MET A N 1
ATOM 975 C CA . MET A 1 125 ? -12.883 7.016 22.265 1.00 95.62 125 MET A CA 1
ATOM 976 C C . MET A 1 125 ? -12.637 7.057 20.755 1.00 95.62 125 MET A C 1
ATOM 978 O O . MET A 1 125 ? -11.604 7.575 20.344 1.00 95.62 125 MET A O 1
ATOM 982 N N . VAL A 1 126 ? -13.561 6.547 19.934 1.00 97.19 126 VAL A N 1
ATOM 983 C CA . VAL A 1 126 ? -13.447 6.449 18.463 1.00 97.19 126 VAL A CA 1
ATOM 984 C C . VAL A 1 126 ? -13.295 7.818 17.790 1.00 97.19 126 VAL A C 1
ATOM 986 O O . VAL A 1 126 ? -12.514 7.963 16.840 1.00 97.19 126 VAL A O 1
ATOM 989 N N . PHE A 1 127 ? -13.998 8.834 18.285 1.00 95.69 127 PHE A N 1
ATOM 990 C CA . PHE A 1 127 ? -13.927 10.206 17.774 1.00 95.69 127 PHE A CA 1
ATOM 991 C C . PHE A 1 127 ? -12.791 11.040 18.398 1.00 95.69 127 PHE A C 1
ATOM 993 O O . PHE A 1 127 ? -12.368 12.022 17.791 1.00 95.69 127 PHE A O 1
ATOM 1000 N N . GLY A 1 128 ? -12.248 10.629 19.550 1.00 93.94 128 GLY A N 1
ATOM 1001 C CA . GLY A 1 128 ? -11.128 11.292 20.224 1.00 93.94 128 GLY A CA 1
ATOM 1002 C C . GLY A 1 128 ? -9.739 11.018 19.623 1.00 93.94 128 GLY A C 1
ATOM 1003 O O . GLY A 1 128 ? -9.585 10.508 18.511 1.00 93.94 128 GLY A O 1
ATOM 1004 N N . THR A 1 129 ? -8.702 11.349 20.395 1.00 90.06 129 THR A N 1
ATOM 1005 C CA . THR A 1 129 ? -7.282 11.201 20.022 1.00 90.06 129 THR A CA 1
ATOM 1006 C C . THR A 1 129 ? -6.805 9.745 20.102 1.00 90.06 129 THR A C 1
ATOM 1008 O O . THR A 1 129 ? -7.203 9.006 21.004 1.00 90.06 129 THR A O 1
ATOM 1011 N N . ASN A 1 130 ? -5.906 9.342 19.195 1.00 88.75 130 ASN A N 1
ATOM 1012 C CA . ASN A 1 130 ? -5.230 8.040 19.240 1.00 88.75 130 ASN A CA 1
ATOM 1013 C C . ASN A 1 130 ? -4.343 7.894 20.491 1.00 88.75 130 ASN A C 1
ATOM 1015 O O . ASN A 1 130 ? -3.638 8.835 20.863 1.00 88.75 130 ASN A O 1
ATOM 1019 N N . TYR A 1 131 ? -4.314 6.698 21.086 1.00 87.62 131 TYR A N 1
ATOM 1020 C CA . TYR A 1 131 ? -3.355 6.342 22.138 1.00 87.62 131 TYR A CA 1
ATOM 1021 C C . TYR A 1 131 ? -1.940 6.227 21.577 1.00 87.62 131 TYR A C 1
ATOM 1023 O O . TYR A 1 131 ? -0.975 6.756 22.130 1.00 87.62 131 TYR A O 1
ATOM 1031 N N . THR A 1 132 ? -1.823 5.534 20.450 1.00 83.81 132 THR A N 1
ATOM 1032 C CA . THR A 1 132 ? -0.563 5.317 19.754 1.00 83.81 132 THR A CA 1
ATOM 1033 C C . THR A 1 132 ? -0.253 6.500 18.840 1.00 83.81 132 THR A C 1
ATOM 1035 O O . THR A 1 132 ? -1.118 7.030 18.140 1.00 83.81 132 THR A O 1
ATOM 1038 N N . ARG A 1 133 ? 1.012 6.931 18.830 1.00 84.75 133 ARG A N 1
ATOM 1039 C CA . ARG A 1 133 ? 1.505 7.981 17.927 1.00 84.75 133 ARG A CA 1
ATOM 1040 C C . ARG A 1 133 ? 2.213 7.350 16.725 1.00 84.75 133 ARG A C 1
ATOM 1042 O O . ARG A 1 133 ? 2.825 6.291 16.882 1.00 84.75 133 ARG A O 1
ATOM 1049 N N . PRO A 1 134 ? 2.165 7.971 15.534 1.00 84.62 134 PRO A N 1
ATOM 1050 C CA . PRO A 1 134 ? 3.000 7.532 14.428 1.00 84.62 134 PRO A CA 1
ATOM 1051 C C . PRO A 1 134 ? 4.469 7.710 14.818 1.00 84.62 134 PRO A C 1
ATOM 1053 O O . PRO A 1 134 ? 4.872 8.788 15.258 1.00 84.62 134 PRO A O 1
ATOM 1056 N N . VAL A 1 135 ? 5.279 6.667 14.629 1.00 78.00 135 VAL A N 1
ATOM 1057 C CA . VAL A 1 135 ? 6.738 6.799 14.680 1.00 78.00 135 VAL A CA 1
ATOM 1058 C C . VAL A 1 135 ? 7.162 7.490 13.389 1.00 78.00 135 VAL A C 1
ATOM 1060 O O . VAL A 1 135 ? 7.401 6.848 12.368 1.00 78.00 135 VAL A O 1
ATOM 1063 N N . VAL A 1 136 ? 7.175 8.821 13.417 1.00 78.81 136 VAL A N 1
ATOM 1064 C CA . VAL A 1 136 ? 7.752 9.626 12.342 1.00 78.81 136 VAL A CA 1
ATOM 1065 C C . VAL A 1 136 ? 9.264 9.475 12.452 1.00 78.81 136 VAL A C 1
ATOM 1067 O O . VAL A 1 136 ? 9.852 9.859 13.461 1.00 78.81 136 VAL A O 1
ATOM 1070 N N . GLY A 1 137 ? 9.886 8.866 11.442 1.00 75.81 137 GLY A N 1
ATOM 1071 C CA . GLY A 1 137 ? 11.342 8.799 11.374 1.00 75.81 137 GLY A CA 1
ATOM 1072 C C . GLY A 1 137 ? 11.932 10.206 11.313 1.00 75.81 137 GLY A C 1
ATOM 1073 O O . GLY A 1 137 ? 11.362 11.088 10.667 1.00 75.81 137 GLY A O 1
ATOM 1074 N N . SER A 1 138 ? 13.072 10.418 11.971 1.00 81.56 138 SER A N 1
ATOM 1075 C CA . SER A 1 138 ? 13.841 11.652 11.798 1.00 81.56 138 SER A CA 1
ATOM 1076 C C . SER A 1 138 ? 14.115 11.885 10.307 1.00 81.56 138 SER A C 1
ATOM 1078 O O . SER A 1 138 ? 14.397 10.910 9.600 1.00 81.56 138 SER A O 1
ATOM 1080 N N . PRO A 1 139 ? 14.066 13.138 9.814 1.00 82.31 139 PRO A N 1
ATOM 1081 C CA . PRO A 1 139 ? 14.492 13.450 8.456 1.00 82.31 139 PRO A CA 1
ATOM 1082 C C . PRO A 1 139 ? 15.877 12.862 8.181 1.00 82.31 139 PRO A C 1
ATOM 1084 O O . PRO A 1 139 ? 16.762 12.930 9.038 1.00 82.31 139 PRO A O 1
ATOM 1087 N N . LEU A 1 140 ? 16.062 12.280 6.994 1.00 83.75 140 LEU A N 1
ATOM 1088 C CA . LEU A 1 140 ? 17.378 11.802 6.584 1.00 83.75 140 LEU A CA 1
ATOM 1089 C C . LEU A 1 140 ? 18.357 12.989 6.573 1.00 83.75 140 LEU A C 1
ATOM 1091 O O . LEU A 1 140 ? 17.979 14.072 6.112 1.00 83.75 140 LEU A O 1
ATOM 1095 N N . PRO A 1 141 ? 19.594 12.821 7.073 1.00 87.81 141 PRO A N 1
ATOM 1096 C CA . PRO A 1 141 ? 20.593 13.874 6.983 1.00 87.81 141 PRO A CA 1
ATOM 1097 C C . PRO A 1 141 ? 20.871 14.197 5.505 1.00 87.81 141 PRO A C 1
ATOM 1099 O O . PRO A 1 141 ? 20.827 13.293 4.665 1.00 87.81 141 PRO A O 1
ATOM 1102 N N . PRO A 1 142 ? 21.168 15.463 5.163 1.00 87.75 142 PRO A N 1
ATOM 1103 C CA . PRO A 1 142 ? 21.567 15.810 3.807 1.00 87.75 142 PRO A CA 1
ATOM 1104 C C . PRO A 1 142 ? 22.868 15.087 3.434 1.00 87.75 142 PRO A C 1
ATOM 1106 O O . PRO A 1 142 ? 23.751 14.906 4.277 1.00 87.75 142 PRO A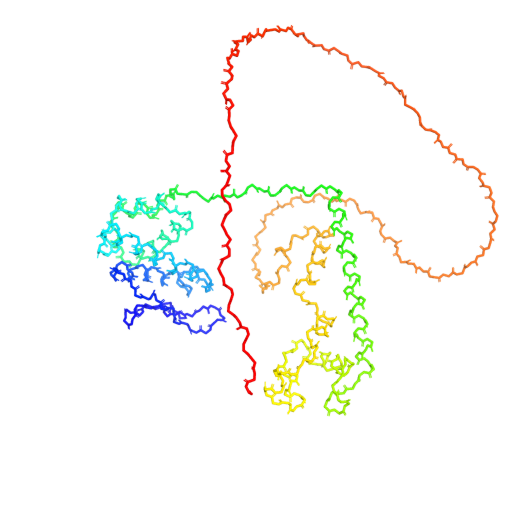 O 1
ATOM 1109 N N . TYR A 1 143 ? 22.996 14.711 2.159 1.00 89.31 143 TYR A N 1
ATOM 1110 C CA . TYR A 1 143 ? 24.238 14.160 1.614 1.00 89.31 143 TYR A CA 1
ATOM 1111 C C . TYR A 1 143 ? 25.415 15.101 1.874 1.00 89.31 143 TYR A C 1
ATOM 1113 O O . TYR A 1 143 ? 25.299 16.317 1.688 1.00 89.31 143 TYR A O 1
ATOM 1121 N N . GLN A 1 144 ? 26.573 14.545 2.230 1.00 94.75 144 GLN A N 1
ATOM 1122 C CA . GLN A 1 144 ? 27.794 15.344 2.276 1.00 94.75 144 GLN A CA 1
ATOM 1123 C C . GLN A 1 144 ? 28.176 15.793 0.855 1.00 94.75 144 GLN A C 1
ATOM 1125 O O . GLN A 1 144 ? 27.961 15.037 -0.097 1.00 94.75 144 GLN A O 1
ATOM 1130 N N . PRO A 1 145 ? 28.800 16.974 0.665 1.00 94.56 145 PRO A N 1
ATOM 1131 C CA . PRO A 1 145 ? 29.111 17.489 -0.673 1.00 94.56 145 PRO A CA 1
ATOM 1132 C C . PRO A 1 145 ? 29.916 16.516 -1.552 1.00 94.56 145 PRO A C 1
ATOM 1134 O O . PRO A 1 145 ? 29.684 16.424 -2.755 1.00 94.56 145 PRO A O 1
ATOM 1137 N N . ALA A 1 146 ? 30.828 15.743 -0.953 1.00 95.88 146 ALA A N 1
ATOM 1138 C CA . ALA A 1 146 ? 31.603 14.722 -1.657 1.00 95.88 146 ALA A CA 1
ATOM 1139 C C . ALA A 1 146 ? 30.751 13.513 -2.096 1.00 95.88 146 ALA A C 1
ATOM 1141 O O . ALA A 1 146 ? 30.934 13.002 -3.200 1.00 95.88 146 ALA A O 1
ATOM 1142 N N . GLU A 1 147 ? 29.807 13.071 -1.261 1.00 95.81 147 GLU A N 1
ATOM 1143 C CA . GLU A 1 147 ? 28.879 11.976 -1.576 1.00 95.81 147 GLU A CA 1
ATOM 1144 C C . GLU A 1 147 ? 27.903 12.392 -2.676 1.00 95.81 147 GLU A C 1
ATOM 1146 O O . GLU A 1 147 ? 27.692 11.645 -3.631 1.00 95.81 147 GLU A O 1
ATOM 1151 N N . TRP A 1 148 ? 27.375 13.616 -2.577 1.00 94.81 148 TRP A N 1
ATOM 1152 C CA . TRP A 1 148 ? 26.505 14.214 -3.583 1.00 94.81 148 TRP A CA 1
ATOM 1153 C C . TRP A 1 148 ? 27.197 14.310 -4.944 1.00 94.81 148 TRP A C 1
ATOM 1155 O O . TRP A 1 148 ? 26.685 13.789 -5.932 1.00 94.81 148 TRP A O 1
ATOM 1165 N N . ASN A 1 149 ? 28.401 14.889 -5.004 1.00 95.25 149 ASN A N 1
ATOM 1166 C CA . ASN A 1 149 ? 29.158 14.984 -6.254 1.00 95.25 149 ASN A CA 1
ATOM 1167 C C . ASN A 1 149 ? 29.430 13.597 -6.860 1.00 95.25 149 ASN A C 1
ATOM 1169 O O . ASN A 1 149 ? 29.238 13.401 -8.061 1.00 95.25 149 ASN A O 1
ATOM 1173 N N . ARG A 1 150 ? 29.781 12.605 -6.028 1.00 97.06 150 ARG A N 1
ATOM 1174 C CA . ARG A 1 150 ? 29.987 11.219 -6.470 1.00 97.06 150 ARG A CA 1
ATOM 1175 C C . ARG A 1 150 ? 28.712 10.591 -7.039 1.00 97.06 150 ARG A C 1
ATOM 1177 O O . ARG A 1 150 ? 28.786 9.927 -8.070 1.00 97.06 150 ARG A O 1
ATOM 1184 N N . LEU A 1 151 ? 27.558 10.810 -6.406 1.00 95.69 151 LEU A N 1
ATOM 1185 C CA . LEU A 1 151 ? 26.256 10.356 -6.906 1.00 95.69 151 LEU A CA 1
ATOM 1186 C C . LEU A 1 151 ? 25.933 10.985 -8.267 1.00 95.69 151 LEU A C 1
ATOM 1188 O O . LEU A 1 151 ? 25.538 10.278 -9.194 1.00 95.69 151 LEU A O 1
ATOM 1192 N N . ILE A 1 152 ? 26.146 12.294 -8.409 1.00 96.44 152 ILE A N 1
ATOM 1193 C CA . ILE A 1 152 ? 25.910 13.023 -9.659 1.00 96.44 152 ILE A CA 1
ATOM 1194 C C . ILE A 1 152 ? 26.823 12.520 -10.783 1.00 96.44 152 ILE A C 1
ATOM 1196 O O . ILE A 1 152 ? 26.353 12.308 -11.902 1.00 96.44 152 ILE A O 1
ATOM 1200 N N . ASP A 1 153 ? 28.103 12.273 -10.512 1.00 97.75 153 ASP A N 1
ATOM 1201 C CA . ASP A 1 153 ? 29.032 11.776 -11.531 1.00 97.75 153 ASP A CA 1
ATOM 1202 C C . ASP A 1 153 ? 28.762 10.316 -11.924 1.00 97.75 153 ASP A C 1
ATOM 1204 O O . ASP A 1 153 ? 28.857 9.986 -13.111 1.00 97.75 153 ASP A O 1
ATOM 1208 N N . LEU A 1 154 ? 28.317 9.473 -10.983 1.00 98.12 154 LEU A N 1
ATOM 1209 C CA . LEU A 1 154 ? 27.790 8.136 -11.281 1.00 98.12 154 LEU A CA 1
ATOM 1210 C C . LEU A 1 154 ? 26.539 8.208 -12.168 1.0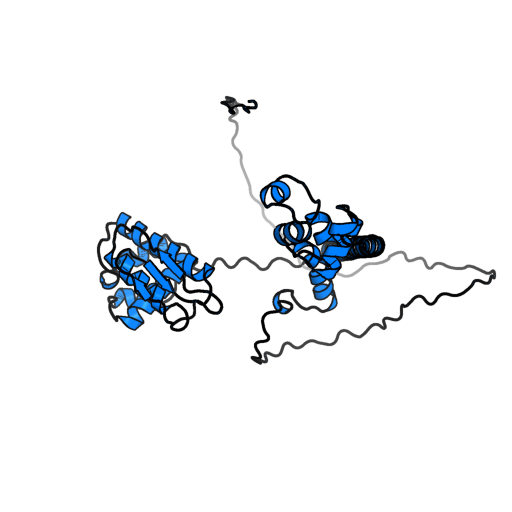0 98.12 154 LEU A C 1
ATOM 1212 O O . LEU A 1 154 ? 26.483 7.523 -13.187 1.00 98.12 154 LEU A O 1
ATOM 1216 N N . CYS A 1 155 ? 25.573 9.079 -11.855 1.00 97.31 155 CYS A N 1
ATOM 1217 C CA . CYS A 1 155 ? 24.370 9.239 -12.679 1.00 97.31 155 CYS A CA 1
ATOM 1218 C C . CYS A 1 155 ? 24.707 9.747 -14.091 1.00 97.31 155 CYS A C 1
ATOM 1220 O O . CYS A 1 155 ? 24.157 9.242 -15.068 1.00 97.31 155 CYS A O 1
ATOM 1222 N N . LYS A 1 156 ? 25.653 10.691 -14.235 1.00 97.75 156 LYS A N 1
ATOM 1223 C CA . LYS A 1 156 ? 26.147 11.150 -15.551 1.00 97.75 156 LYS A CA 1
ATOM 1224 C C . LYS A 1 156 ? 26.809 10.021 -16.343 1.00 97.75 156 LYS A C 1
ATOM 1226 O O . LYS A 1 156 ? 26.633 9.948 -17.558 1.00 97.75 156 LYS A O 1
ATOM 1231 N N . ALA A 1 157 ? 27.616 9.185 -15.687 1.00 98.12 157 ALA A N 1
ATOM 1232 C CA . ALA A 1 157 ? 28.266 8.045 -16.328 1.00 98.12 157 ALA A CA 1
ATOM 1233 C C . ALA A 1 157 ? 27.234 7.012 -16.796 1.00 98.12 157 ALA A C 1
ATOM 1235 O O . ALA A 1 157 ? 27.313 6.548 -17.932 1.00 98.12 157 ALA A O 1
ATOM 1236 N N . GLU A 1 158 ? 26.231 6.733 -15.967 1.00 97.69 158 GLU A N 1
ATOM 1237 C CA . GLU A 1 158 ? 25.175 5.778 -16.283 1.00 97.69 158 GLU A CA 1
ATOM 1238 C C . GLU A 1 158 ? 24.260 6.277 -17.410 1.00 97.69 158 GLU A C 1
ATOM 1240 O O . GLU A 1 158 ? 24.034 5.545 -18.366 1.00 97.69 158 GLU A O 1
ATOM 1245 N N . VAL A 1 159 ? 23.830 7.545 -17.401 1.00 97.00 159 VAL A N 1
ATOM 1246 C CA . VAL A 1 159 ? 23.062 8.135 -18.520 1.00 97.00 159 VAL A CA 1
ATOM 1247 C C . VAL A 1 159 ? 23.829 8.073 -19.845 1.00 97.00 159 VAL A C 1
ATOM 1249 O O . VAL A 1 159 ? 23.226 7.791 -20.883 1.00 97.00 159 VAL A O 1
ATOM 1252 N N . ARG A 1 160 ? 25.156 8.280 -19.836 1.00 97.56 160 ARG A N 1
ATOM 1253 C CA . ARG A 1 160 ? 25.986 8.075 -21.037 1.00 97.56 160 ARG A CA 1
ATOM 1254 C C . ARG A 1 160 ? 25.953 6.615 -21.485 1.00 97.56 160 ARG A C 1
ATOM 1256 O O . ARG A 1 160 ? 25.555 6.361 -22.617 1.00 97.56 160 ARG A O 1
ATOM 1263 N N . ARG A 1 161 ? 26.249 5.675 -20.580 1.00 96.94 161 ARG A N 1
ATOM 1264 C CA . ARG A 1 161 ? 26.246 4.223 -20.840 1.00 96.94 161 ARG A CA 1
ATOM 1265 C C . ARG A 1 161 ? 24.905 3.725 -21.397 1.00 96.94 161 ARG A C 1
ATOM 1267 O O . ARG A 1 161 ? 24.881 2.899 -22.307 1.00 96.94 161 ARG A O 1
ATOM 1274 N N . LEU A 1 162 ? 23.793 4.228 -20.863 1.00 96.44 162 LEU A N 1
ATOM 1275 C CA . LEU A 1 162 ? 22.437 3.923 -21.325 1.00 96.44 162 LEU A CA 1
ATOM 1276 C C . LEU A 1 162 ? 22.170 4.505 -22.720 1.00 96.44 162 LEU A C 1
ATOM 1278 O O . LEU A 1 162 ? 21.649 3.799 -23.581 1.00 96.44 162 LEU A O 1
ATOM 1282 N N . GLY A 1 163 ? 22.593 5.746 -22.975 1.00 95.88 163 GLY A N 1
ATOM 1283 C CA . GLY A 1 163 ? 22.511 6.370 -24.298 1.00 95.88 163 GLY A CA 1
ATOM 1284 C C . GLY A 1 163 ? 23.378 5.681 -25.359 1.00 95.88 163 GLY A C 1
ATOM 1285 O O . GLY A 1 163 ? 22.943 5.552 -26.501 1.00 95.88 163 GLY A O 1
ATOM 1286 N N . ASP A 1 164 ? 24.569 5.203 -24.992 1.00 96.94 164 ASP A N 1
ATOM 1287 C CA . ASP A 1 164 ? 25.442 4.410 -25.867 1.00 96.94 164 ASP A CA 1
ATOM 1288 C C . ASP A 1 164 ? 24.806 3.051 -26.194 1.00 96.94 164 ASP A C 1
ATOM 1290 O O . ASP A 1 164 ? 24.714 2.685 -27.366 1.00 96.94 164 ASP A O 1
ATOM 1294 N N . ARG A 1 165 ? 24.276 2.344 -25.180 1.00 95.56 165 ARG A N 1
ATOM 1295 C CA . ARG A 1 165 ? 23.521 1.088 -25.356 1.00 95.56 165 ARG A CA 1
ATOM 1296 C C . ARG A 1 165 ? 22.322 1.273 -26.290 1.00 95.56 165 ARG A C 1
ATOM 1298 O O . ARG A 1 165 ? 22.085 0.422 -27.142 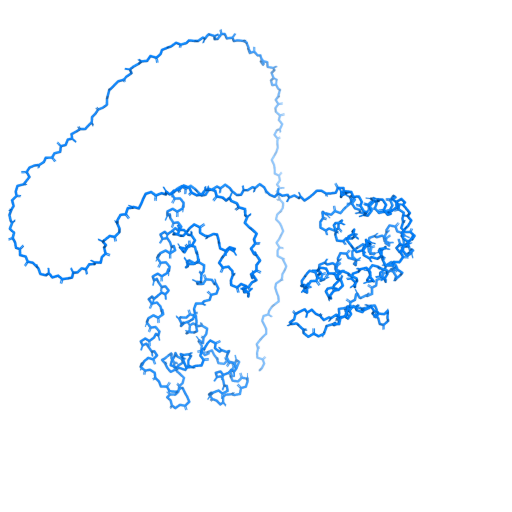1.00 95.56 165 ARG A O 1
ATOM 1305 N N . HIS A 1 166 ? 21.588 2.374 -26.136 1.00 96.06 166 HIS A N 1
ATOM 1306 C CA . HIS A 1 166 ? 20.441 2.697 -26.979 1.00 96.06 166 HIS A CA 1
ATOM 1307 C C . HIS A 1 166 ? 20.861 2.962 -28.430 1.00 96.06 166 HIS A C 1
ATOM 1309 O O . HIS A 1 166 ? 20.361 2.294 -29.330 1.00 96.06 166 HIS A O 1
ATOM 1315 N N . ARG A 1 167 ? 21.836 3.855 -28.668 1.00 97.38 167 ARG A N 1
ATOM 1316 C CA . ARG A 1 167 ? 22.349 4.153 -30.021 1.00 97.38 167 ARG A CA 1
ATOM 1317 C C . ARG A 1 167 ? 22.892 2.919 -30.739 1.00 97.38 167 ARG A C 1
ATOM 1319 O O . ARG A 1 167 ? 22.590 2.734 -31.911 1.00 97.38 167 ARG A O 1
ATOM 1326 N N . ALA A 1 168 ? 23.646 2.069 -30.044 1.00 96.38 168 ALA A N 1
ATOM 1327 C CA . ALA A 1 168 ? 24.155 0.825 -30.618 1.00 96.38 168 ALA A CA 1
ATOM 1328 C C . ALA A 1 168 ? 23.020 -0.125 -31.044 1.00 96.38 168 ALA A C 1
ATOM 1330 O O . ALA A 1 168 ? 23.131 -0.798 -32.064 1.00 96.38 168 ALA A O 1
ATOM 1331 N N . MET A 1 169 ? 21.913 -0.155 -30.293 1.00 96.38 169 MET A N 1
ATOM 1332 C CA . MET A 1 169 ? 20.742 -0.964 -30.639 1.00 96.38 169 MET A CA 1
ATOM 1333 C C . MET A 1 169 ? 19.891 -0.347 -31.758 1.00 96.38 169 MET A C 1
ATOM 1335 O O . MET A 1 169 ? 19.270 -1.094 -32.506 1.00 96.38 169 MET A O 1
ATOM 1339 N N . LEU A 1 170 ? 19.878 0.985 -31.902 1.00 97.19 170 LEU A N 1
ATOM 1340 C CA . LEU A 1 170 ? 19.282 1.652 -33.066 1.00 97.19 170 LEU A CA 1
ATOM 1341 C C . LEU A 1 170 ? 20.041 1.301 -34.350 1.00 97.19 170 LEU A C 1
ATOM 1343 O O . LEU A 1 170 ? 19.419 0.829 -35.292 1.00 97.19 170 LEU A O 1
ATOM 1347 N N . ALA A 1 171 ? 21.372 1.437 -34.357 1.00 97.00 171 ALA A N 1
ATOM 1348 C CA . ALA A 1 171 ? 22.198 1.080 -35.514 1.00 97.00 171 ALA A CA 1
ATOM 1349 C C . ALA A 1 171 ? 22.021 -0.399 -35.910 1.00 97.00 171 ALA A C 1
ATOM 1351 O O . ALA A 1 171 ? 21.786 -0.714 -37.071 1.00 97.00 171 ALA A O 1
ATOM 1352 N N . LEU A 1 172 ? 22.010 -1.311 -34.930 1.00 95.69 172 LEU A N 1
ATOM 1353 C CA . LEU A 1 172 ? 21.751 -2.733 -35.184 1.00 95.69 172 LEU A CA 1
ATOM 1354 C C . LEU A 1 172 ? 20.330 -2.998 -35.728 1.00 95.69 172 LEU A C 1
ATOM 1356 O O . LEU A 1 172 ? 20.114 -3.963 -36.452 1.00 95.69 172 LEU A O 1
ATOM 1360 N N . ALA A 1 173 ? 19.348 -2.157 -35.392 1.00 96.31 173 ALA A N 1
ATOM 1361 C CA . ALA A 1 173 ? 17.990 -2.254 -35.925 1.00 96.31 173 ALA A CA 1
ATOM 1362 C C . ALA A 1 173 ? 17.849 -1.691 -37.353 1.00 96.31 173 ALA A C 1
ATOM 1364 O O . ALA A 1 173 ? 16.897 -2.054 -38.043 1.00 96.31 173 ALA A O 1
ATOM 1365 N N . GLU A 1 174 ? 18.760 -0.818 -37.794 1.00 96.25 174 GLU A N 1
ATOM 1366 C CA . GLU A 1 174 ? 18.831 -0.315 -39.176 1.00 96.25 174 GLU A CA 1
ATOM 1367 C C . GLU A 1 174 ? 19.363 -1.388 -40.139 1.00 96.25 174 GLU A C 1
ATOM 1369 O O . GLU A 1 174 ? 18.908 -1.464 -41.278 1.00 96.25 174 GLU A O 1
ATOM 1374 N N . GLU A 1 175 ? 20.257 -2.260 -39.662 1.00 95.25 175 GLU A N 1
ATOM 1375 C CA . GLU A 1 175 ? 20.765 -3.437 -40.389 1.00 95.25 175 GLU A CA 1
ATOM 1376 C C . GLU A 1 175 ? 19.745 -4.594 -40.464 1.00 95.25 175 GLU A C 1
ATOM 1378 O O . GLU A 1 175 ? 19.899 -5.510 -41.273 1.00 95.25 175 GLU A O 1
ATOM 1383 N N . GLY A 1 176 ? 18.709 -4.571 -39.619 1.00 94.69 176 GLY A N 1
ATOM 1384 C CA . GLY A 1 176 ? 17.711 -5.635 -39.513 1.00 94.69 176 GLY A CA 1
ATOM 1385 C C . GLY A 1 176 ? 16.605 -5.602 -40.577 1.00 94.69 176 GLY A C 1
ATOM 1386 O O . GLY A 1 176 ? 16.349 -4.600 -41.246 1.00 94.69 176 GLY A O 1
ATOM 1387 N N . THR A 1 177 ? 15.879 -6.712 -40.672 1.00 95.50 177 THR A N 1
ATOM 1388 C CA . THR A 1 177 ? 14.654 -6.882 -41.469 1.00 95.50 177 THR A CA 1
ATOM 1389 C C . THR A 1 177 ? 13.538 -7.511 -40.622 1.00 95.50 177 THR A C 1
ATOM 1391 O O . THR A 1 177 ? 13.710 -7.732 -39.423 1.00 95.50 177 THR A O 1
ATOM 1394 N N . ASP A 1 178 ? 12.374 -7.796 -41.213 1.00 93.94 178 ASP A N 1
ATOM 1395 C CA . ASP A 1 178 ? 11.291 -8.495 -40.513 1.00 93.94 178 ASP A CA 1
ATOM 1396 C C . ASP A 1 178 ? 11.743 -9.915 -40.104 1.00 93.94 178 ASP A C 1
ATOM 1398 O O . ASP A 1 178 ? 12.071 -10.718 -40.986 1.00 93.94 178 ASP A O 1
ATOM 1402 N N . PRO A 1 179 ? 11.727 -10.276 -38.803 1.00 92.31 179 PRO A N 1
ATOM 1403 C CA . PRO A 1 179 ? 12.054 -11.624 -38.340 1.00 92.31 179 PRO A CA 1
ATOM 1404 C C . PRO A 1 179 ? 11.252 -12.760 -38.986 1.00 92.31 179 PRO A C 1
ATOM 1406 O O . PRO A 1 179 ? 11.735 -13.891 -39.022 1.00 92.31 179 PRO A O 1
ATOM 1409 N N . ALA A 1 180 ? 10.040 -12.491 -39.481 1.00 88.81 180 ALA A N 1
ATOM 1410 C CA . ALA A 1 180 ? 9.226 -13.482 -40.187 1.00 88.81 180 ALA A CA 1
ATOM 1411 C C . ALA A 1 180 ? 9.786 -13.834 -41.582 1.00 88.81 180 ALA A C 1
ATOM 1413 O O . ALA A 1 180 ? 9.435 -14.875 -42.134 1.00 88.81 180 ALA A O 1
ATOM 1414 N N . VAL A 1 181 ? 10.661 -12.987 -42.139 1.00 89.81 181 VAL A N 1
ATOM 1415 C CA . VAL A 1 181 ? 11.305 -13.167 -43.453 1.00 89.81 181 VAL A CA 1
ATOM 1416 C C . VAL A 1 181 ? 12.800 -13.464 -43.301 1.00 89.81 181 VAL A C 1
ATOM 1418 O O . VAL A 1 181 ? 13.303 -14.401 -43.912 1.00 89.81 181 VAL A O 1
ATOM 1421 N N . GLY A 1 182 ? 13.511 -12.685 -42.479 1.00 85.88 182 GLY A N 1
ATOM 1422 C CA . GLY A 1 182 ? 14.958 -12.817 -42.251 1.00 85.88 182 GLY A CA 1
ATOM 1423 C C . GLY A 1 182 ? 15.360 -13.799 -41.146 1.00 85.88 182 GLY A C 1
ATOM 1424 O O . GLY A 1 182 ? 16.549 -14.019 -40.934 1.00 85.88 182 GLY A O 1
ATOM 1425 N N . GLY A 1 183 ? 14.398 -14.387 -40.431 1.00 88.44 183 GLY A N 1
ATOM 1426 C CA . GLY A 1 183 ? 14.654 -15.254 -39.280 1.00 88.44 183 GLY A CA 1
ATOM 1427 C C . GLY A 1 183 ? 14.960 -14.489 -37.985 1.00 88.44 183 GLY A C 1
ATOM 1428 O O . GLY A 1 183 ? 15.061 -13.260 -37.951 1.00 88.44 183 GLY A O 1
ATOM 1429 N N . TRP A 1 184 ? 15.082 -15.227 -36.877 1.00 89.56 184 TRP A N 1
ATOM 1430 C CA . TRP A 1 184 ? 15.312 -14.634 -35.558 1.00 89.56 184 TRP A CA 1
ATOM 1431 C C . TRP A 1 184 ? 16.798 -14.414 -35.259 1.00 89.56 184 TRP A C 1
ATOM 1433 O O . TRP A 1 184 ? 17.518 -15.350 -34.909 1.00 89.56 184 TRP A O 1
ATOM 1443 N N . ASP A 1 185 ? 17.217 -13.153 -35.288 1.00 91.25 185 ASP A N 1
ATOM 1444 C CA . ASP A 1 185 ? 18.487 -12.688 -34.739 1.00 91.25 185 ASP A CA 1
ATOM 1445 C C . ASP A 1 185 ? 18.302 -11.384 -33.935 1.00 91.25 185 ASP A C 1
ATOM 1447 O O . ASP A 1 185 ? 17.184 -10.918 -33.700 1.00 91.25 185 ASP A O 1
ATOM 1451 N N . LYS A 1 186 ? 19.411 -10.798 -33.472 1.00 92.06 186 LYS A N 1
ATOM 1452 C CA . LYS A 1 186 ? 19.399 -9.587 -32.642 1.00 92.06 186 LYS A CA 1
ATOM 1453 C C . LYS A 1 186 ? 19.024 -8.316 -33.422 1.00 92.06 186 LYS A C 1
ATOM 1455 O O . LYS A 1 186 ? 18.408 -7.431 -32.830 1.00 92.06 186 LYS A O 1
ATOM 1460 N N . ALA A 1 187 ? 19.366 -8.235 -34.707 1.00 95.06 187 ALA A N 1
ATOM 1461 C CA . ALA A 1 187 ? 19.091 -7.090 -35.575 1.00 95.06 187 ALA A CA 1
ATOM 1462 C C . ALA A 1 187 ? 17.617 -7.057 -35.983 1.00 95.06 187 ALA A C 1
ATOM 1464 O O . ALA A 1 187 ? 16.922 -6.070 -35.734 1.00 95.06 187 ALA A O 1
ATOM 1465 N N . ASN A 1 188 ? 17.096 -8.179 -36.475 1.00 94.88 188 ASN A N 1
ATOM 1466 C CA . ASN A 1 188 ? 15.695 -8.337 -36.863 1.00 94.88 188 ASN A CA 1
ATOM 1467 C C . ASN A 1 188 ? 14.765 -8.151 -35.647 1.00 94.88 188 ASN A C 1
ATOM 1469 O O . ASN A 1 188 ? 13.719 -7.501 -35.723 1.00 94.88 188 ASN A O 1
ATOM 1473 N N . ALA A 1 189 ? 15.158 -8.656 -34.472 1.00 92.44 189 ALA A N 1
ATOM 1474 C CA . ALA A 1 189 ? 14.405 -8.445 -33.236 1.00 92.44 189 ALA A CA 1
ATOM 1475 C C . ALA A 1 189 ? 14.388 -6.972 -32.780 1.00 92.44 189 ALA A C 1
ATOM 1477 O O . ALA A 1 189 ? 13.359 -6.496 -32.290 1.00 92.44 189 ALA A O 1
ATOM 1478 N N . ALA A 1 190 ? 15.491 -6.235 -32.950 1.00 95.00 190 ALA A N 1
ATOM 1479 C CA . ALA A 1 190 ? 15.549 -4.803 -32.657 1.00 95.00 190 ALA A CA 1
ATOM 1480 C C . ALA A 1 190 ? 14.715 -3.986 -33.666 1.00 95.00 190 ALA A C 1
ATOM 1482 O O . ALA A 1 190 ? 13.925 -3.128 -33.261 1.00 95.00 190 ALA A O 1
ATOM 1483 N N . TRP A 1 191 ? 14.800 -4.326 -34.957 1.00 96.12 191 TRP A N 1
ATOM 1484 C CA . TRP A 1 191 ? 13.984 -3.777 -36.049 1.00 96.12 191 TRP A CA 1
ATOM 1485 C C . TRP A 1 191 ? 12.479 -3.919 -35.786 1.00 96.12 191 TRP A C 1
ATOM 1487 O O . TRP A 1 191 ? 11.712 -2.974 -36.010 1.00 96.12 191 TRP A O 1
ATOM 1497 N N . LEU A 1 192 ? 12.056 -5.079 -35.267 1.00 94.81 192 LEU A N 1
ATOM 1498 C CA . LEU A 1 192 ? 10.661 -5.363 -34.924 1.00 94.81 192 LEU A CA 1
ATOM 1499 C C . LEU A 1 192 ? 10.207 -4.554 -33.703 1.00 94.81 192 LEU A C 1
ATOM 1501 O O . LEU A 1 192 ? 9.138 -3.940 -33.721 1.00 94.81 192 LEU A O 1
ATOM 1505 N N . LEU A 1 193 ? 11.022 -4.524 -32.645 1.00 94.25 193 LEU A N 1
ATOM 1506 C CA . LEU A 1 193 ? 10.707 -3.797 -31.414 1.00 94.25 193 LEU A CA 1
ATOM 1507 C C . LEU A 1 193 ? 10.627 -2.280 -31.618 1.00 94.25 193 LEU A C 1
ATOM 1509 O O . LEU A 1 193 ? 9.790 -1.643 -30.983 1.00 94.25 193 LEU A O 1
ATOM 1513 N N . LEU A 1 194 ? 11.415 -1.694 -32.524 1.00 95.06 194 LEU A N 1
ATOM 1514 C CA . LEU A 1 194 ? 11.278 -0.274 -32.874 1.00 95.06 194 LEU A CA 1
ATOM 1515 C C . LEU A 1 194 ? 9.928 0.070 -33.519 1.00 95.06 194 LEU A C 1
ATOM 1517 O O . LEU A 1 194 ? 9.452 1.191 -33.360 1.00 95.06 194 LEU A O 1
ATOM 1521 N N . ARG A 1 195 ? 9.299 -0.881 -34.219 1.00 93.69 195 ARG A N 1
ATOM 1522 C CA . ARG A 1 195 ? 8.013 -0.679 -34.910 1.00 93.69 195 ARG A CA 1
ATOM 1523 C C . ARG A 1 195 ? 6.806 -1.010 -34.039 1.00 93.69 195 ARG A C 1
ATOM 1525 O O . ARG A 1 195 ? 5.797 -0.317 -34.113 1.00 93.69 195 ARG A O 1
ATOM 1532 N N . LEU A 1 196 ? 6.905 -2.050 -33.210 1.00 91.81 196 LEU A N 1
ATOM 1533 C CA . LEU A 1 196 ? 5.819 -2.479 -32.321 1.00 91.81 196 LEU A CA 1
ATOM 1534 C C . LEU A 1 196 ? 5.856 -1.813 -30.934 1.00 91.81 196 LEU A C 1
ATOM 1536 O O . LEU A 1 196 ? 4.867 -1.867 -30.202 1.00 91.81 196 LEU A O 1
ATOM 1540 N N . GLY A 1 197 ? 6.979 -1.203 -30.550 1.00 90.06 197 GLY A N 1
ATOM 1541 C CA . GLY A 1 197 ? 7.208 -0.694 -29.198 1.00 90.06 197 GLY A CA 1
ATOM 1542 C C . GLY A 1 197 ? 7.588 -1.799 -28.194 1.00 90.06 197 GLY A C 1
ATOM 1543 O O . GLY A 1 197 ? 7.925 -2.921 -28.586 1.00 90.06 197 GLY A O 1
ATOM 1544 N N . PRO A 1 198 ? 7.537 -1.520 -26.876 1.00 89.44 198 PRO A N 1
ATOM 1545 C CA . PRO A 1 198 ? 7.926 -2.457 -25.818 1.00 89.44 198 PRO A CA 1
ATOM 1546 C C . PRO A 1 198 ? 6.875 -3.565 -25.600 1.00 89.44 198 PRO A C 1
ATOM 1548 O O . PRO A 1 198 ? 6.219 -3.644 -24.560 1.00 89.44 198 PRO A O 1
ATOM 1551 N N . VAL A 1 199 ? 6.708 -4.443 -26.589 1.00 88.75 199 VAL A N 1
ATOM 1552 C CA . VAL A 1 199 ? 5.733 -5.541 -26.565 1.00 88.75 199 VAL A CA 1
ATOM 1553 C C . VAL A 1 199 ? 6.200 -6.753 -25.750 1.00 88.75 199 VAL A C 1
ATOM 1555 O O . VAL A 1 199 ? 7.381 -6.944 -25.452 1.00 88.75 199 VAL A O 1
ATOM 1558 N N . SER A 1 200 ? 5.241 -7.603 -25.372 1.00 84.81 200 SER A N 1
ATOM 1559 C CA . SER A 1 200 ? 5.521 -8.845 -24.647 1.00 84.81 200 SER A CA 1
ATOM 1560 C C . SER A 1 200 ? 5.974 -9.975 -25.580 1.00 84.81 200 SER A C 1
ATOM 1562 O O . SER A 1 200 ? 5.630 -10.013 -26.763 1.00 84.81 200 SER A O 1
ATOM 1564 N N . ARG A 1 201 ? 6.664 -10.973 -25.011 1.00 84.06 201 ARG A N 1
ATOM 1565 C CA . ARG A 1 201 ? 7.096 -12.203 -25.705 1.00 84.06 201 ARG A CA 1
ATOM 1566 C C . ARG A 1 201 ? 5.956 -12.928 -26.436 1.00 84.06 201 ARG A C 1
ATOM 1568 O O . ARG A 1 201 ? 6.206 -13.552 -27.457 1.00 84.06 201 ARG A O 1
ATOM 1575 N N . ALA A 1 202 ? 4.714 -12.819 -25.954 1.00 84.25 202 ALA A N 1
ATOM 1576 C CA . ALA A 1 202 ? 3.545 -13.421 -26.601 1.00 84.25 202 ALA A CA 1
ATOM 1577 C C . ALA A 1 202 ? 3.138 -12.707 -27.905 1.00 84.25 202 ALA A C 1
ATOM 1579 O O . ALA A 1 202 ? 2.674 -13.361 -28.834 1.00 84.25 202 ALA A O 1
ATOM 1580 N N . VAL A 1 203 ? 3.332 -11.386 -27.993 1.00 86.38 203 VAL A N 1
ATOM 1581 C CA . VAL A 1 203 ? 3.076 -10.612 -29.221 1.00 86.38 203 VAL A CA 1
ATOM 1582 C C . VAL A 1 203 ? 4.139 -10.934 -30.270 1.00 86.38 203 VAL A C 1
ATOM 1584 O O . VAL A 1 203 ? 3.797 -11.218 -31.413 1.00 86.38 203 VAL A O 1
ATOM 1587 N N . VAL A 1 204 ? 5.411 -10.985 -29.860 1.00 86.94 204 VAL A N 1
ATOM 1588 C CA . VAL A 1 204 ? 6.531 -11.373 -30.734 1.00 86.94 204 VAL A CA 1
ATOM 1589 C C . VAL A 1 204 ? 6.360 -12.803 -31.253 1.00 86.94 204 VAL A C 1
ATOM 1591 O O . VAL A 1 204 ? 6.478 -13.036 -32.448 1.00 86.94 204 VAL A O 1
ATOM 1594 N N . ALA A 1 205 ? 5.998 -13.753 -30.386 1.00 86.62 205 ALA A N 1
ATOM 1595 C CA . ALA A 1 205 ? 5.707 -15.126 -30.794 1.00 86.62 205 ALA A CA 1
ATOM 1596 C C . ALA A 1 205 ? 4.587 -15.212 -31.841 1.00 86.62 205 ALA A C 1
ATOM 1598 O O . ALA A 1 205 ? 4.731 -15.927 -32.826 1.00 86.62 205 ALA A O 1
ATOM 1599 N N . LYS A 1 206 ? 3.506 -14.437 -31.661 1.00 87.38 206 LYS A N 1
ATOM 1600 C CA . LYS A 1 206 ? 2.408 -14.359 -32.631 1.00 87.38 206 LYS A CA 1
ATOM 1601 C C . LYS A 1 206 ? 2.871 -13.794 -33.981 1.00 87.38 206 LYS A C 1
ATOM 1603 O O . LYS A 1 206 ? 2.439 -14.308 -35.005 1.00 87.38 206 LYS A O 1
ATOM 1608 N N . HIS A 1 207 ? 3.736 -12.775 -33.986 1.00 86.00 207 HIS A N 1
ATOM 1609 C CA . HIS A 1 207 ? 4.329 -12.217 -35.214 1.00 86.00 207 HIS A CA 1
ATOM 1610 C C . HIS A 1 207 ? 5.175 -13.255 -35.966 1.00 86.00 207 HIS A C 1
ATOM 1612 O O . HIS A 1 207 ? 5.119 -13.332 -37.185 1.00 86.00 207 HIS A O 1
ATOM 1618 N N . LEU A 1 208 ? 5.900 -14.101 -35.230 1.00 85.62 208 LEU A N 1
ATOM 1619 C CA . LEU A 1 208 ? 6.726 -15.188 -35.769 1.00 85.62 208 LEU A CA 1
ATOM 1620 C C . LEU A 1 208 ? 5.943 -16.461 -36.150 1.00 85.62 208 LEU A C 1
ATOM 1622 O O . LEU A 1 208 ? 6.554 -17.436 -36.575 1.00 85.62 208 LEU A O 1
ATOM 1626 N N . GLY A 1 209 ? 4.625 -16.510 -35.927 1.00 85.12 209 GLY A N 1
ATOM 1627 C CA . GLY A 1 209 ? 3.826 -17.729 -36.111 1.00 85.12 209 GLY A CA 1
ATOM 1628 C C . GLY A 1 209 ? 4.115 -18.860 -35.108 1.00 85.12 209 GLY A C 1
ATOM 1629 O O . GLY A 1 209 ? 3.636 -19.974 -35.302 1.00 85.12 209 GLY A O 1
ATOM 1630 N N . LEU A 1 210 ? 4.865 -18.596 -34.032 1.00 84.00 210 LEU A N 1
ATOM 1631 C CA . LEU A 1 210 ? 5.254 -19.599 -33.034 1.00 84.00 210 LEU A CA 1
ATOM 1632 C C . LEU A 1 210 ? 4.108 -19.937 -32.075 1.00 84.00 210 LEU A C 1
ATOM 1634 O O . LEU A 1 210 ? 3.387 -19.055 -31.589 1.00 84.00 210 LEU A O 1
ATOM 1638 N N . THR A 1 211 ? 3.999 -21.210 -31.700 1.00 77.62 211 THR A N 1
ATOM 1639 C CA . THR A 1 211 ? 3.077 -21.644 -30.647 1.00 77.62 211 THR A CA 1
ATOM 1640 C C . THR A 1 211 ? 3.522 -21.144 -29.269 1.00 77.62 211 THR A C 1
ATOM 1642 O O . THR A 1 211 ? 4.680 -20.801 -29.015 1.00 77.62 211 THR A O 1
ATOM 1645 N N . ARG A 1 212 ? 2.585 -21.137 -28.312 1.00 67.94 212 ARG A N 1
ATOM 1646 C CA . ARG A 1 212 ? 2.834 -20.672 -26.937 1.00 67.94 212 ARG A CA 1
ATOM 1647 C C . ARG A 1 212 ? 3.854 -21.530 -26.172 1.00 67.94 212 ARG A C 1
ATOM 1649 O O . ARG A 1 212 ? 4.407 -21.050 -25.180 1.00 67.94 212 ARG A O 1
ATOM 1656 N N . GLU A 1 213 ? 4.085 -22.773 -26.594 1.00 69.69 213 GLU A N 1
ATOM 1657 C CA . GLU A 1 213 ? 5.037 -23.688 -25.954 1.00 69.69 213 GLU A CA 1
ATOM 1658 C C . GLU A 1 213 ? 6.456 -23.506 -26.498 1.00 69.69 213 GLU A C 1
ATOM 1660 O O . GLU A 1 213 ? 7.381 -23.301 -25.709 1.00 69.69 213 GLU A O 1
ATOM 1665 N N . GLU A 1 214 ? 6.623 -23.432 -27.820 1.00 69.75 214 GLU A N 1
ATOM 1666 C CA . GLU A 1 214 ? 7.895 -23.069 -28.471 1.00 69.75 214 GLU A CA 1
ATOM 1667 C C . GLU A 1 214 ? 8.373 -21.698 -27.974 1.00 69.75 214 GLU A C 1
ATOM 1669 O O . GLU A 1 214 ? 9.497 -21.536 -27.489 1.00 69.75 214 GLU A O 1
ATOM 1674 N N . ALA A 1 215 ? 7.455 -20.727 -27.948 1.00 68.81 215 ALA A N 1
ATOM 1675 C CA . ALA A 1 215 ? 7.677 -19.395 -27.402 1.00 68.81 215 ALA A CA 1
ATOM 1676 C C . ALA A 1 215 ? 7.867 -19.348 -25.876 1.00 68.81 215 ALA A C 1
ATOM 1678 O O . ALA A 1 215 ? 8.147 -18.274 -25.341 1.00 68.81 215 ALA A O 1
ATOM 1679 N N . ARG A 1 216 ? 7.724 -20.467 -25.153 1.00 67.25 216 ARG A N 1
ATOM 1680 C CA . ARG A 1 216 ? 8.122 -20.605 -23.742 1.00 67.25 216 ARG A CA 1
ATOM 1681 C C . ARG A 1 216 ? 9.501 -21.242 -23.605 1.00 67.25 216 ARG A C 1
ATOM 1683 O O . ARG A 1 216 ? 10.289 -20.756 -22.789 1.00 67.25 216 ARG A O 1
ATOM 1690 N N . GLN A 1 217 ? 9.797 -22.263 -24.403 1.00 63.28 217 GLN A N 1
ATOM 1691 C CA . GLN A 1 217 ? 11.038 -23.038 -24.339 1.00 63.28 217 GLN A CA 1
ATOM 1692 C C . GLN A 1 217 ? 12.243 -22.294 -24.950 1.00 63.28 217 GLN A C 1
ATOM 1694 O O . GLN A 1 217 ? 13.322 -22.310 -24.361 1.00 63.28 217 GLN A O 1
ATOM 1699 N N . GLY A 1 218 ? 12.073 -21.581 -26.070 1.00 61.19 218 GLY A N 1
ATOM 1700 C CA . GLY A 1 218 ? 13.171 -20.883 -26.757 1.00 61.19 218 GLY A CA 1
ATOM 1701 C C . GLY A 1 218 ? 13.542 -19.531 -26.133 1.00 61.19 218 GLY A C 1
ATOM 1702 O O . GLY A 1 218 ? 12.705 -18.627 -26.067 1.00 61.19 218 GLY A O 1
ATOM 1703 N N . SER A 1 219 ? 14.796 -19.350 -25.701 1.00 64.25 219 SER A N 1
ATOM 1704 C CA . SER A 1 219 ? 15.291 -18.056 -25.201 1.00 64.25 219 SER A CA 1
ATOM 1705 C C . SER A 1 219 ? 15.483 -17.057 -26.346 1.00 64.25 219 SER A C 1
ATOM 1707 O O . SER A 1 219 ? 16.534 -17.010 -26.974 1.00 64.25 219 SER A O 1
ATOM 1709 N N . LEU A 1 220 ? 14.472 -16.222 -26.596 1.00 70.25 220 LEU A N 1
ATOM 1710 C CA . LEU A 1 220 ? 14.508 -15.208 -27.659 1.00 70.25 220 LEU A CA 1
ATOM 1711 C C . LEU A 1 220 ? 15.452 -14.019 -27.369 1.00 70.25 220 LEU A C 1
ATOM 1713 O O . LEU A 1 220 ? 15.564 -13.127 -28.199 1.00 70.25 220 LEU A O 1
ATOM 1717 N N . GLY A 1 221 ? 16.075 -13.923 -26.185 1.00 78.81 221 GLY A N 1
ATOM 1718 C CA . GLY A 1 221 ? 16.919 -12.771 -25.805 1.00 78.81 221 GLY A CA 1
ATOM 1719 C C . GLY A 1 221 ? 16.179 -11.423 -25.679 1.00 78.81 221 GLY A C 1
ATOM 1720 O O . GLY A 1 221 ? 16.795 -10.399 -25.395 1.00 78.81 221 GLY A O 1
ATOM 1721 N N . LEU A 1 222 ? 14.850 -11.426 -25.848 1.00 86.19 222 LEU A N 1
ATOM 1722 C CA . LEU A 1 222 ? 14.005 -10.241 -26.034 1.00 86.19 222 LEU A CA 1
ATOM 1723 C C . LEU A 1 222 ? 14.152 -9.173 -24.939 1.00 86.19 222 LEU A C 1
ATOM 1725 O O . LEU A 1 222 ? 14.067 -7.985 -25.226 1.00 86.19 222 LEU A O 1
ATOM 1729 N N . GLU A 1 223 ? 14.374 -9.588 -23.691 1.00 88.00 223 GLU A N 1
ATOM 1730 C CA . GLU A 1 223 ? 14.551 -8.684 -22.548 1.00 88.00 223 GLU A CA 1
ATOM 1731 C C . GLU A 1 223 ? 15.778 -7.774 -22.702 1.00 88.00 223 GLU A C 1
ATOM 1733 O O . GLU A 1 223 ? 15.694 -6.586 -22.407 1.00 88.00 223 GLU A O 1
ATOM 1738 N N . GLU A 1 224 ? 16.904 -8.289 -23.208 1.00 88.94 224 GLU A N 1
ATOM 1739 C CA . GLU A 1 224 ? 18.120 -7.489 -23.401 1.00 88.94 224 GLU A CA 1
ATOM 1740 C C . GLU A 1 224 ? 17.898 -6.408 -24.468 1.00 88.94 224 GLU A C 1
ATOM 1742 O O . GLU A 1 224 ? 18.203 -5.236 -24.249 1.00 88.94 224 GLU A O 1
ATOM 1747 N N . ILE A 1 225 ? 17.298 -6.802 -25.594 1.00 92.19 225 ILE A N 1
ATOM 1748 C CA . ILE A 1 225 ? 17.005 -5.930 -26.738 1.00 92.19 225 ILE A CA 1
ATOM 1749 C C . ILE A 1 225 ? 15.973 -4.869 -26.340 1.00 92.19 225 ILE A C 1
ATOM 1751 O O . ILE A 1 225 ? 16.182 -3.677 -26.570 1.00 92.19 225 ILE A O 1
ATOM 1755 N N . ARG A 1 226 ? 14.893 -5.275 -25.657 1.00 92.31 226 ARG A N 1
ATOM 1756 C CA . ARG A 1 226 ? 13.859 -4.355 -25.168 1.00 92.31 226 ARG A CA 1
ATOM 1757 C C . ARG A 1 226 ? 14.434 -3.343 -24.183 1.00 92.31 226 ARG A C 1
ATOM 1759 O O . ARG A 1 226 ? 14.144 -2.165 -24.325 1.00 92.31 226 ARG A O 1
ATOM 1766 N N . ASN A 1 227 ? 15.259 -3.770 -23.227 1.00 91.88 227 ASN A N 1
ATOM 1767 C CA . ASN A 1 227 ? 15.831 -2.871 -22.218 1.00 91.88 227 ASN A CA 1
ATOM 1768 C C . ASN A 1 227 ? 16.976 -1.997 -22.787 1.00 91.88 227 ASN A C 1
ATOM 1770 O O . ASN A 1 227 ? 17.353 -0.990 -22.187 1.00 91.88 227 ASN A O 1
ATOM 1774 N N . ALA A 1 228 ? 17.537 -2.350 -23.950 1.00 93.56 228 ALA A N 1
ATOM 1775 C CA . ALA A 1 228 ? 18.433 -1.483 -24.714 1.00 93.56 228 ALA A CA 1
ATOM 1776 C C . ALA A 1 228 ? 17.673 -0.388 -25.486 1.00 93.56 228 ALA A C 1
ATOM 1778 O O . ALA A 1 228 ? 18.095 0.769 -25.468 1.00 93.56 228 ALA A O 1
ATOM 1779 N N . LEU A 1 229 ? 16.544 -0.728 -26.116 1.00 94.12 229 LEU A N 1
ATOM 1780 C CA . LEU A 1 229 ? 15.709 0.227 -26.856 1.00 94.12 229 LEU A CA 1
ATOM 1781 C C . LEU A 1 229 ? 14.853 1.119 -25.946 1.00 94.12 229 LEU A C 1
ATOM 1783 O O . LEU A 1 229 ? 14.704 2.305 -26.225 1.00 94.12 229 LEU A O 1
ATOM 1787 N N . PHE A 1 230 ? 14.319 0.578 -24.853 1.00 92.94 230 PHE A N 1
ATOM 1788 C CA . PHE A 1 230 ? 13.360 1.251 -23.979 1.00 92.94 230 PHE A CA 1
ATOM 1789 C C . PHE A 1 230 ? 13.870 1.255 -22.528 1.00 92.94 230 PHE A C 1
ATOM 1791 O O . PHE A 1 230 ? 14.061 0.178 -21.955 1.00 92.94 230 PHE A O 1
ATOM 1798 N N . PRO A 1 231 ? 14.077 2.431 -21.902 1.00 89.25 231 PRO A N 1
ATOM 1799 C CA . PRO A 1 231 ? 14.486 2.512 -20.502 1.00 89.25 231 PRO A CA 1
ATOM 1800 C C . PRO A 1 231 ? 13.480 1.831 -19.567 1.00 89.25 231 PRO A C 1
ATOM 1802 O O . PRO A 1 231 ? 12.279 2.103 -19.615 1.00 89.25 231 PRO A O 1
ATOM 1805 N N . THR A 1 232 ? 13.967 0.971 -18.674 1.00 89.62 232 THR A N 1
ATOM 1806 C CA . THR A 1 232 ? 13.162 0.439 -17.569 1.00 89.62 232 THR A CA 1
ATOM 1807 C C . THR A 1 232 ? 12.994 1.486 -16.461 1.00 89.62 232 THR A C 1
ATOM 1809 O O . THR A 1 232 ? 13.687 2.503 -16.423 1.00 89.62 232 THR A O 1
ATOM 1812 N N . HIS A 1 233 ? 12.131 1.207 -15.479 1.00 86.06 233 HIS A N 1
ATOM 1813 C CA . HIS A 1 233 ? 12.033 2.035 -14.271 1.00 86.06 233 HIS A CA 1
ATOM 1814 C C . HIS A 1 233 ? 13.380 2.161 -13.529 1.00 86.06 233 HIS A C 1
ATOM 1816 O O . HIS A 1 233 ? 13.635 3.184 -12.901 1.00 86.06 233 HIS A O 1
ATOM 1822 N N . ALA A 1 234 ? 14.255 1.149 -13.592 1.00 89.69 234 ALA A N 1
ATOM 1823 C CA . ALA A 1 234 ? 15.588 1.227 -12.995 1.00 89.69 234 ALA A CA 1
ATOM 1824 C C . ALA A 1 234 ? 16.519 2.137 -13.815 1.00 89.69 234 ALA A C 1
ATOM 1826 O O . ALA A 1 234 ? 17.192 2.991 -13.241 1.00 89.69 234 ALA A O 1
ATOM 1827 N N . ASP A 1 235 ? 16.494 2.020 -15.149 1.00 92.88 235 ASP A N 1
ATOM 1828 C CA . ASP A 1 235 ? 17.270 2.885 -16.050 1.00 92.88 235 ASP A CA 1
ATOM 1829 C C . ASP A 1 235 ? 16.817 4.360 -15.969 1.00 92.88 235 ASP A C 1
ATOM 1831 O O . ASP A 1 235 ? 17.618 5.258 -16.209 1.00 92.88 235 ASP A O 1
ATOM 1835 N N . ALA A 1 236 ? 15.558 4.634 -15.597 1.00 91.81 236 ALA A N 1
ATOM 1836 C CA . ALA A 1 236 ? 15.018 5.989 -15.433 1.00 91.81 236 ALA A CA 1
ATOM 1837 C C . ALA A 1 236 ? 15.544 6.734 -14.186 1.00 91.81 236 ALA A C 1
ATOM 1839 O O . ALA A 1 236 ? 15.590 7.967 -14.185 1.00 91.81 236 ALA A O 1
ATOM 1840 N N . VAL A 1 237 ? 15.969 6.017 -13.136 1.00 92.62 237 VAL A N 1
ATOM 1841 C CA . VAL A 1 237 ? 16.465 6.605 -11.873 1.00 92.62 237 VAL A CA 1
ATOM 1842 C C . VAL A 1 237 ? 17.585 7.639 -12.086 1.00 92.62 237 VAL A C 1
ATOM 1844 O O . VAL A 1 237 ? 17.420 8.765 -11.611 1.00 92.62 237 VAL A O 1
ATOM 1847 N N . PRO A 1 238 ? 18.696 7.350 -12.796 1.00 94.56 238 PRO A N 1
ATOM 1848 C CA . PRO A 1 238 ? 19.767 8.329 -12.988 1.00 94.56 238 PRO A CA 1
ATOM 1849 C C . PRO A 1 238 ? 19.335 9.565 -13.798 1.00 94.56 238 PRO A C 1
ATOM 1851 O O . PRO A 1 238 ? 19.842 10.654 -13.530 1.00 94.56 238 PRO A O 1
ATOM 1854 N N . TYR A 1 239 ? 18.373 9.451 -14.725 1.00 92.81 239 TYR A N 1
ATOM 1855 C CA . TYR A 1 239 ? 17.813 10.618 -15.426 1.00 92.81 239 TYR A CA 1
ATOM 1856 C C . TYR A 1 239 ? 17.011 11.512 -14.474 1.00 92.81 239 TYR A C 1
ATOM 1858 O O . TYR A 1 239 ? 17.226 12.723 -14.448 1.00 92.81 239 TYR A O 1
ATOM 1866 N N . LEU A 1 240 ? 16.122 10.924 -13.667 1.00 91.81 240 LEU A N 1
ATOM 1867 C CA . LEU A 1 240 ? 15.298 11.662 -12.703 1.00 91.81 240 LEU A CA 1
ATOM 1868 C C . LEU A 1 240 ? 16.146 12.315 -11.603 1.00 91.81 240 LEU A C 1
ATOM 1870 O O . LEU A 1 240 ? 15.875 13.452 -11.220 1.00 91.81 240 LEU A O 1
ATOM 1874 N N . LEU A 1 241 ? 17.204 11.640 -11.137 1.00 91.56 241 LEU A N 1
ATOM 1875 C CA . LEU A 1 241 ? 18.149 12.203 -10.170 1.00 91.56 241 LEU A CA 1
ATOM 1876 C C . LEU A 1 241 ? 18.927 13.394 -10.744 1.00 91.56 241 LEU A C 1
ATOM 1878 O O . LEU A 1 241 ? 19.049 14.409 -10.061 1.00 91.56 241 LEU A O 1
ATOM 1882 N N . LEU A 1 242 ? 19.415 13.319 -11.989 1.00 93.56 242 LEU A N 1
ATOM 1883 C CA . LEU A 1 242 ? 20.083 14.458 -12.633 1.00 93.56 242 LEU A CA 1
ATOM 1884 C C . LEU A 1 242 ? 19.121 15.618 -12.902 1.00 93.56 242 LEU A C 1
ATOM 1886 O O . LEU A 1 242 ? 19.477 16.769 -12.652 1.00 93.56 242 LEU A O 1
ATOM 1890 N N . LEU A 1 243 ? 17.899 15.328 -13.356 1.00 91.56 243 LEU A N 1
ATOM 1891 C CA . LEU A 1 243 ? 16.871 16.343 -13.580 1.00 91.56 243 LEU A CA 1
ATOM 1892 C C . LEU A 1 243 ? 16.530 17.077 -12.277 1.00 91.56 243 LEU A C 1
ATOM 1894 O O . LEU A 1 243 ? 16.548 18.308 -12.251 1.00 91.56 243 LEU A O 1
ATOM 1898 N N . GLY A 1 244 ? 16.293 16.346 -11.184 1.00 90.31 244 GLY A N 1
ATOM 1899 C CA . GLY A 1 244 ? 16.045 16.940 -9.869 1.00 90.31 244 GLY A CA 1
ATOM 1900 C C . GLY A 1 244 ? 17.248 17.720 -9.331 1.00 90.31 244 GLY A C 1
ATOM 1901 O O . GLY A 1 244 ? 17.086 18.821 -8.812 1.00 90.31 244 GLY A O 1
ATOM 1902 N N . ALA A 1 245 ? 18.469 17.218 -9.535 1.00 90.19 245 ALA A N 1
ATOM 1903 C CA . ALA A 1 245 ? 19.698 17.902 -9.132 1.00 90.19 245 ALA A CA 1
ATOM 1904 C C . ALA A 1 245 ? 19.959 19.219 -9.885 1.00 90.19 245 ALA A C 1
ATOM 1906 O O . ALA A 1 245 ? 20.560 20.130 -9.319 1.00 90.19 245 ALA A O 1
ATOM 1907 N N . TRP A 1 246 ? 19.536 19.329 -11.148 1.00 88.50 246 TRP A N 1
ATOM 1908 C CA . TRP A 1 246 ? 19.695 20.548 -11.952 1.00 88.50 246 TRP A CA 1
ATOM 1909 C C . TRP A 1 246 ? 18.549 21.548 -11.794 1.00 88.50 246 TRP A C 1
ATOM 1911 O O . TRP A 1 246 ? 18.776 22.748 -11.918 1.00 88.50 246 TRP A O 1
ATOM 1921 N N . THR A 1 247 ? 17.330 21.076 -11.529 1.00 88.75 247 THR A N 1
ATOM 1922 C CA . THR A 1 247 ? 16.130 21.931 -11.434 1.00 88.75 247 THR A CA 1
ATOM 1923 C C . THR A 1 247 ? 15.731 22.279 -10.001 1.00 88.75 247 THR A C 1
ATOM 1925 O O . THR A 1 247 ? 14.928 23.184 -9.798 1.00 88.75 247 THR A O 1
ATOM 1928 N N . GLY A 1 248 ? 16.240 21.548 -9.004 1.00 83.44 248 GLY A N 1
ATOM 1929 C CA . GLY A 1 248 ? 15.755 21.604 -7.623 1.00 83.44 248 GLY A CA 1
ATOM 1930 C C . GLY A 1 248 ? 14.390 20.931 -7.412 1.00 83.44 248 GLY A C 1
ATOM 1931 O O . GLY A 1 248 ? 13.880 20.939 -6.293 1.00 83.44 248 GLY A O 1
ATOM 1932 N N . ILE A 1 249 ? 13.787 20.341 -8.453 1.00 81.69 249 ILE A N 1
ATOM 1933 C CA . ILE A 1 249 ? 12.483 19.678 -8.357 1.00 81.69 249 ILE A CA 1
ATOM 1934 C C . ILE A 1 249 ? 12.670 18.288 -7.738 1.00 81.69 249 ILE A C 1
ATOM 1936 O O . ILE A 1 249 ? 13.356 17.424 -8.283 1.00 81.69 249 ILE A O 1
ATOM 1940 N N . VAL A 1 250 ? 12.028 18.059 -6.592 1.00 68.00 250 VAL A N 1
ATOM 1941 C CA . VAL A 1 250 ? 11.993 16.747 -5.926 1.00 68.00 250 VAL A CA 1
ATOM 1942 C C . VAL A 1 250 ? 11.229 15.744 -6.810 1.00 68.00 250 VAL A C 1
ATOM 1944 O O . VAL A 1 250 ? 10.185 16.122 -7.346 1.00 68.00 250 VAL A O 1
ATOM 1947 N N . PRO A 1 251 ? 11.669 14.472 -6.948 1.00 58.19 251 PRO A N 1
ATOM 1948 C CA . PRO A 1 251 ? 11.031 13.488 -7.832 1.00 58.19 251 PRO A CA 1
ATOM 1949 C C . PRO A 1 251 ? 9.517 13.302 -7.656 1.00 58.19 251 PRO A C 1
ATOM 1951 O O . PRO A 1 251 ? 8.829 13.027 -8.635 1.00 58.19 251 PRO A O 1
ATOM 1954 N N . ASP A 1 252 ? 8.974 13.523 -6.455 1.00 61.31 252 ASP A N 1
ATOM 1955 C CA . ASP A 1 252 ? 7.526 13.501 -6.207 1.00 61.31 252 ASP A CA 1
ATOM 1956 C C . ASP A 1 252 ? 6.769 14.523 -7.079 1.00 61.31 252 ASP A C 1
ATOM 1958 O O . ASP A 1 252 ? 5.695 14.222 -7.603 1.00 61.31 252 ASP A O 1
ATOM 1962 N N . GLY A 1 253 ? 7.361 15.700 -7.316 1.00 56.03 253 GLY A N 1
ATOM 1963 C CA . GLY A 1 253 ? 6.844 16.738 -8.217 1.00 56.03 253 GLY A CA 1
ATOM 1964 C C . GLY A 1 253 ? 7.039 16.444 -9.710 1.00 56.03 253 GLY A C 1
ATOM 1965 O O . GLY A 1 253 ? 6.504 17.171 -10.541 1.00 56.03 253 GLY A O 1
ATOM 1966 N N . LEU A 1 254 ? 7.774 15.381 -10.055 1.00 57.81 254 LEU A N 1
ATOM 1967 C CA . LEU A 1 254 ? 7.943 14.876 -11.424 1.00 57.81 254 LEU A CA 1
ATOM 1968 C C . LEU A 1 254 ? 7.035 13.671 -11.720 1.00 57.81 254 LEU A C 1
ATOM 1970 O O . LEU A 1 254 ? 7.072 13.131 -12.826 1.00 57.81 254 LEU A O 1
ATOM 1974 N N . THR A 1 255 ? 6.211 13.233 -10.760 1.00 49.62 255 THR A N 1
ATOM 1975 C CA . THR A 1 255 ? 5.244 12.160 -11.010 1.00 49.62 255 THR A CA 1
ATOM 1976 C C . THR A 1 255 ? 4.151 12.639 -11.967 1.00 49.62 255 THR A C 1
ATOM 1978 O O . THR A 1 255 ? 3.331 13.495 -11.641 1.00 49.62 255 THR A O 1
ATOM 1981 N N . THR A 1 256 ? 4.114 12.055 -13.166 1.00 45.78 256 THR A N 1
ATOM 1982 C CA . THR A 1 256 ? 3.105 12.313 -14.203 1.00 45.78 256 THR A CA 1
ATOM 1983 C C . THR A 1 256 ? 1.762 11.660 -13.861 1.00 45.78 256 THR A C 1
ATOM 1985 O O . THR A 1 256 ? 1.245 10.798 -14.571 1.00 45.78 256 THR A O 1
ATOM 1988 N N . GLY A 1 257 ? 1.159 12.091 -12.752 1.00 36.19 257 GLY A N 1
ATOM 1989 C CA . GLY A 1 257 ? -0.277 11.930 -12.557 1.00 36.19 257 GLY A CA 1
ATOM 1990 C C . GLY A 1 257 ? -1.051 12.722 -13.624 1.00 36.19 257 GLY A C 1
ATOM 1991 O O . GLY A 1 257 ? -0.534 13.717 -14.138 1.00 36.19 257 GLY A O 1
ATOM 1992 N N . PRO A 1 258 ? -2.295 12.331 -13.960 1.00 33.94 258 PRO A N 1
ATOM 1993 C CA . PRO A 1 258 ? -3.146 13.165 -14.802 1.00 33.94 258 PRO A CA 1
ATOM 1994 C C . PRO A 1 258 ? -3.303 14.538 -14.139 1.00 33.94 258 PRO A C 1
ATOM 1996 O O . PRO A 1 258 ? -3.632 14.609 -12.952 1.00 33.94 258 PRO A O 1
ATOM 1999 N N . LEU A 1 259 ? -3.041 15.603 -14.905 1.00 29.97 259 LEU A N 1
ATOM 2000 C CA . LEU A 1 259 ? -3.003 16.996 -14.453 1.00 29.97 259 LEU A CA 1
ATOM 2001 C C . LEU A 1 259 ? -4.278 17.381 -13.686 1.00 29.97 259 LEU A C 1
ATOM 2003 O O . LEU A 1 259 ? -5.279 17.802 -14.264 1.00 29.97 259 LEU A O 1
ATOM 2007 N N . LYS A 1 260 ? -4.231 17.280 -12.355 1.00 29.80 260 LYS A N 1
ATOM 2008 C CA . LYS A 1 260 ? -5.228 17.893 -11.482 1.00 29.80 260 LYS A CA 1
ATOM 2009 C C . LYS A 1 260 ? -4.832 19.340 -11.251 1.00 29.80 260 LYS A C 1
ATOM 2011 O O . LYS A 1 260 ? -4.024 19.642 -10.376 1.00 29.80 260 LYS A O 1
ATOM 2016 N N . HIS A 1 261 ? -5.435 20.234 -12.027 1.00 32.50 261 HIS A N 1
ATOM 2017 C CA . HIS A 1 261 ? -5.439 21.655 -11.714 1.00 32.50 261 HIS A CA 1
ATOM 2018 C C . HIS A 1 261 ? -6.170 21.885 -10.385 1.00 32.50 261 HIS A C 1
ATOM 2020 O O . HIS A 1 261 ? -7.394 21.958 -10.334 1.00 32.50 261 HIS A O 1
ATOM 2026 N N . SER A 1 262 ? -5.411 22.024 -9.303 1.00 30.75 262 SER A N 1
ATOM 2027 C CA . SER A 1 262 ? -5.877 22.662 -8.073 1.00 30.75 262 SER A CA 1
ATOM 2028 C C . SER A 1 262 ? -4.785 23.601 -7.583 1.00 30.75 262 SER A C 1
ATOM 2030 O O . SER A 1 262 ? -3.830 23.181 -6.927 1.00 30.75 262 SER A O 1
ATOM 2032 N N . ALA A 1 263 ? -4.910 24.877 -7.943 1.00 33.38 263 ALA A N 1
ATOM 2033 C CA . ALA A 1 263 ? -4.044 25.917 -7.419 1.00 33.38 263 ALA A CA 1
ATOM 2034 C C . ALA A 1 263 ? -4.260 26.038 -5.903 1.00 33.38 263 ALA A C 1
ATOM 2036 O O . ALA A 1 263 ? -5.364 26.313 -5.444 1.00 33.38 263 ALA A O 1
ATOM 2037 N N . SER A 1 264 ? -3.193 25.858 -5.131 1.00 28.92 264 SER A N 1
ATOM 2038 C CA . SER A 1 264 ? -3.136 26.286 -3.736 1.00 28.92 264 SER A CA 1
ATOM 2039 C C . SER A 1 264 ? -1.788 26.949 -3.508 1.00 28.92 264 SER A C 1
ATOM 2041 O O . SER A 1 264 ? -0.799 26.305 -3.157 1.00 28.92 264 SER A O 1
ATOM 2043 N N . SER A 1 265 ? -1.752 28.256 -3.741 1.00 30.72 265 SER A N 1
ATOM 2044 C CA . SER A 1 265 ? -0.590 29.101 -3.501 1.00 30.72 265 SER A CA 1
ATOM 2045 C C . SER A 1 265 ? -0.215 29.104 -2.018 1.00 30.72 265 SER A C 1
ATOM 2047 O O . SER A 1 265 ? -0.904 29.711 -1.197 1.00 30.72 265 SER A O 1
ATOM 2049 N N . LYS A 1 266 ? 0.921 28.490 -1.678 1.00 28.66 266 LYS A N 1
ATOM 2050 C CA . LYS A 1 266 ? 1.705 28.882 -0.503 1.00 28.66 266 LYS A CA 1
ATOM 2051 C C . LYS A 1 266 ? 3.057 29.395 -0.966 1.00 28.66 266 LYS A C 1
ATOM 2053 O O . LYS A 1 266 ? 3.832 28.681 -1.593 1.00 28.66 266 LYS A O 1
ATOM 2058 N N . THR A 1 267 ? 3.288 30.665 -0.671 1.00 34.25 267 THR A N 1
ATOM 2059 C CA . THR A 1 267 ? 4.485 31.436 -0.986 1.00 34.25 267 THR A CA 1
ATOM 2060 C C . THR A 1 267 ? 5.715 30.821 -0.323 1.00 34.25 267 THR A C 1
ATOM 2062 O O . THR A 1 267 ? 5.931 30.978 0.876 1.00 34.25 267 THR A O 1
ATOM 2065 N N . ALA A 1 268 ? 6.552 30.156 -1.119 1.00 29.53 268 ALA A N 1
ATOM 2066 C CA . ALA A 1 268 ? 7.951 29.928 -0.786 1.00 29.53 268 ALA A CA 1
ATOM 2067 C C . ALA A 1 268 ? 8.779 31.004 -1.499 1.00 29.53 268 ALA A C 1
ATOM 2069 O O . ALA A 1 268 ? 8.798 31.071 -2.726 1.00 29.53 268 ALA A O 1
ATOM 2070 N N . SER A 1 269 ? 9.424 31.877 -0.726 1.00 25.86 269 SER A N 1
ATOM 2071 C CA . SER A 1 269 ? 10.326 32.897 -1.263 1.00 25.86 269 SER A CA 1
ATOM 2072 C C . SER A 1 269 ? 11.611 32.232 -1.759 1.00 25.86 269 SER A C 1
ATOM 2074 O O . SER A 1 269 ? 12.454 31.829 -0.957 1.00 25.86 269 SER A O 1
ATOM 2076 N N . CYS A 1 270 ? 11.764 32.105 -3.077 1.00 27.78 270 CYS A N 1
ATOM 2077 C CA . CYS A 1 270 ? 13.036 31.741 -3.693 1.00 27.78 270 CYS A CA 1
ATOM 2078 C C . CYS A 1 270 ? 13.812 33.019 -4.026 1.00 27.78 270 CYS A C 1
ATOM 2080 O O . CYS A 1 270 ? 13.439 33.754 -4.939 1.00 27.78 270 CYS A O 1
ATOM 2082 N N . GLN A 1 271 ? 14.908 33.275 -3.308 1.00 27.91 271 GLN A N 1
ATOM 2083 C CA . GLN A 1 271 ? 15.877 34.281 -3.741 1.00 27.91 271 GLN A CA 1
ATOM 2084 C C . GLN A 1 271 ? 16.588 33.808 -5.023 1.00 27.91 271 GLN A C 1
ATOM 2086 O O . GLN A 1 271 ? 16.920 32.623 -5.128 1.00 27.91 271 GLN A O 1
ATOM 2091 N N . PRO A 1 272 ? 16.849 34.700 -5.995 1.00 28.66 272 PRO A N 1
ATOM 2092 C CA . PRO A 1 272 ? 17.546 34.332 -7.219 1.00 28.66 272 PRO A CA 1
ATOM 2093 C C . PRO A 1 272 ? 19.035 34.081 -6.950 1.00 28.66 272 PRO A C 1
ATOM 2095 O O . PRO A 1 272 ? 19.766 34.970 -6.516 1.00 28.66 272 PRO A O 1
ATOM 2098 N N . VAL A 1 273 ? 19.506 32.876 -7.273 1.00 34.22 273 VAL A N 1
ATOM 2099 C CA . VAL A 1 273 ? 20.942 32.600 -7.418 1.00 34.22 273 VAL A CA 1
ATOM 2100 C C . VAL A 1 273 ? 21.413 33.263 -8.722 1.00 34.22 273 VAL A C 1
ATOM 2102 O O . VAL A 1 273 ? 20.773 33.056 -9.755 1.00 34.22 273 VAL A O 1
ATOM 2105 N N . PRO A 1 274 ? 22.496 34.064 -8.723 1.00 30.12 274 PRO A N 1
ATOM 2106 C CA . PRO A 1 274 ? 22.912 34.800 -9.912 1.00 30.12 274 PRO A CA 1
ATOM 2107 C C . PRO A 1 274 ? 23.344 33.856 -11.038 1.00 30.12 274 PRO A C 1
ATOM 2109 O O . PRO A 1 274 ? 24.163 32.954 -10.845 1.00 30.12 274 PRO A O 1
ATOM 2112 N N . ALA A 1 275 ? 22.808 34.096 -12.235 1.00 29.42 275 ALA A N 1
ATOM 2113 C CA . ALA A 1 275 ? 23.111 33.314 -13.423 1.00 29.42 275 ALA A CA 1
ATOM 2114 C C . ALA A 1 275 ? 24.599 33.428 -13.794 1.00 29.42 275 ALA A C 1
ATOM 2116 O O . ALA A 1 275 ? 25.070 34.482 -14.223 1.00 29.42 275 ALA A O 1
ATOM 2117 N N . ARG A 1 276 ? 25.339 32.319 -13.685 1.00 31.56 276 ARG A N 1
ATOM 2118 C CA . ARG A 1 276 ? 26.624 32.171 -14.377 1.00 31.56 276 ARG A CA 1
ATOM 2119 C C . ARG A 1 276 ? 26.362 31.756 -15.819 1.00 31.56 276 ARG A C 1
ATOM 2121 O O . ARG A 1 276 ? 25.740 30.729 -16.072 1.00 31.56 276 ARG A O 1
ATOM 2128 N N . THR A 1 277 ? 26.859 32.564 -16.746 1.00 31.44 277 THR A N 1
ATOM 2129 C CA . THR A 1 277 ? 26.804 32.357 -18.194 1.00 31.44 277 THR A CA 1
ATOM 2130 C C . THR A 1 277 ? 27.343 30.980 -18.588 1.00 31.44 277 THR A C 1
ATOM 2132 O O . THR A 1 277 ? 28.500 30.651 -18.326 1.00 31.44 277 THR A O 1
ATOM 2135 N N . LEU A 1 278 ? 26.504 30.175 -19.246 1.00 30.22 278 LEU A N 1
ATOM 2136 C CA . LEU A 1 278 ? 26.866 28.871 -19.804 1.00 30.22 278 LEU A CA 1
ATOM 2137 C C . LEU A 1 278 ? 27.080 29.001 -21.317 1.00 30.22 278 LEU A C 1
ATOM 2139 O O . LEU A 1 278 ? 26.125 28.989 -22.087 1.00 30.22 278 LEU A O 1
ATOM 2143 N N . SER A 1 279 ? 28.340 29.107 -21.743 1.00 28.92 279 SER A N 1
ATOM 2144 C CA . SER A 1 279 ? 28.728 29.202 -23.158 1.00 28.92 279 SER A CA 1
ATOM 2145 C C . SER A 1 279 ? 29.750 28.123 -23.539 1.00 28.92 279 SER A C 1
ATOM 2147 O O . SER A 1 279 ? 30.932 28.422 -23.694 1.00 28.92 279 SER A O 1
ATOM 2149 N N . TRP A 1 280 ? 29.311 26.867 -23.688 1.00 30.00 280 TRP A N 1
ATOM 2150 C CA . TRP A 1 280 ? 30.170 25.772 -24.171 1.00 30.00 280 TRP A CA 1
ATOM 2151 C C . TRP A 1 280 ? 29.441 24.805 -25.115 1.00 30.00 280 TRP A C 1
ATOM 2153 O O . TRP A 1 280 ? 28.984 23.734 -24.725 1.00 30.00 280 TRP A O 1
ATOM 2163 N N . LEU A 1 281 ? 29.414 25.186 -26.393 1.00 28.80 281 LEU A N 1
ATOM 2164 C CA . LEU A 1 281 ? 29.394 24.274 -27.539 1.00 28.80 281 LEU A CA 1
ATOM 2165 C C . LEU A 1 281 ? 30.808 24.284 -28.148 1.00 28.80 281 LEU A C 1
ATOM 2167 O O . LEU A 1 281 ? 31.318 25.372 -28.425 1.00 28.80 281 LEU A O 1
ATOM 2171 N N . PRO A 1 282 ? 31.465 23.133 -28.373 1.00 32.97 282 PRO A N 1
ATOM 2172 C CA . PRO A 1 282 ? 32.751 23.108 -29.057 1.00 32.97 282 PRO A CA 1
ATOM 2173 C C . PRO A 1 282 ? 32.543 23.275 -30.569 1.00 32.97 282 PRO A C 1
ATOM 2175 O O . PRO A 1 282 ? 32.171 22.333 -31.266 1.00 32.97 282 PRO A O 1
ATOM 2178 N N . SER A 1 283 ? 32.808 24.478 -31.083 1.00 29.59 283 SER A N 1
ATOM 2179 C CA . SER A 1 283 ? 32.957 24.704 -32.524 1.00 29.59 283 SER A CA 1
ATOM 2180 C C . SER A 1 283 ? 34.318 24.187 -32.991 1.00 29.59 283 SER A C 1
ATOM 2182 O O . SER A 1 283 ? 35.353 24.530 -32.418 1.00 29.59 283 SER A O 1
ATOM 2184 N N . ALA A 1 284 ? 34.332 23.359 -34.033 1.00 33.12 284 ALA A N 1
ATOM 2185 C CA . ALA A 1 284 ? 35.561 22.813 -34.592 1.00 33.12 284 ALA A CA 1
ATOM 2186 C C . ALA A 1 284 ? 36.157 23.747 -35.657 1.00 33.12 284 ALA A C 1
ATOM 2188 O O . ALA A 1 284 ? 35.509 23.970 -36.680 1.00 33.12 284 ALA A O 1
ATOM 2189 N N . ARG A 1 285 ? 37.420 24.187 -35.489 1.00 29.19 285 ARG A N 1
ATOM 2190 C CA . ARG A 1 285 ? 38.366 24.387 -36.613 1.00 29.19 285 ARG A CA 1
ATOM 2191 C C . ARG A 1 285 ? 39.833 24.637 -36.212 1.00 29.19 285 ARG A C 1
ATOM 2193 O O . ARG A 1 285 ? 40.135 25.468 -35.371 1.00 29.19 285 ARG A O 1
ATOM 2200 N N . SER A 1 286 ? 40.705 23.898 -36.905 1.00 29.88 286 SER A N 1
ATOM 2201 C CA . SER A 1 286 ? 42.065 24.228 -37.389 1.00 29.88 286 SER A CA 1
ATOM 2202 C C . SER A 1 286 ? 43.101 24.975 -36.521 1.00 29.88 286 SER A C 1
ATOM 2204 O O . SER A 1 286 ? 42.988 26.160 -36.232 1.00 29.88 286 SER A O 1
ATOM 2206 N N . ARG A 1 287 ? 44.223 24.264 -36.322 1.00 32.03 287 ARG A N 1
ATOM 2207 C CA . ARG A 1 287 ? 45.605 24.711 -36.034 1.00 32.03 287 ARG A CA 1
ATOM 2208 C C . ARG A 1 287 ? 46.034 26.052 -36.670 1.00 32.03 287 ARG A C 1
ATOM 2210 O O . ARG A 1 287 ? 45.820 26.219 -37.864 1.00 32.03 287 ARG A O 1
ATOM 2217 N N . THR A 1 288 ? 46.896 26.795 -35.958 1.00 32.16 288 THR A N 1
ATOM 2218 C CA . THR A 1 288 ? 48.273 27.144 -36.408 1.00 32.16 288 THR A CA 1
ATOM 2219 C C . THR A 1 288 ? 49.196 27.479 -35.218 1.00 32.16 288 THR A C 1
ATOM 2221 O O . THR A 1 288 ? 48.725 27.793 -34.131 1.00 32.16 288 THR A O 1
ATOM 2224 N N . ASN A 1 289 ? 50.515 27.361 -35.419 1.00 32.19 289 ASN A N 1
ATOM 2225 C CA . ASN A 1 289 ? 51.580 27.586 -34.423 1.00 32.19 289 ASN A CA 1
ATOM 2226 C C . ASN A 1 289 ? 51.777 29.065 -34.033 1.00 32.19 289 ASN A C 1
ATOM 2228 O O . ASN A 1 289 ? 51.771 29.897 -34.932 1.00 32.19 289 ASN A O 1
ATOM 2232 N N . SER A 1 290 ? 52.218 29.339 -32.790 1.00 30.77 290 SER A N 1
ATOM 2233 C CA . SER A 1 290 ? 53.563 29.922 -32.538 1.00 30.77 290 SER A CA 1
ATOM 2234 C C . SER A 1 290 ? 53.920 30.123 -31.049 1.00 30.77 290 SER A C 1
ATOM 2236 O O . SER A 1 290 ? 53.165 30.732 -30.305 1.00 30.77 290 SER A O 1
ATOM 2238 N N . LYS A 1 291 ? 55.126 29.658 -30.681 1.00 32.69 291 LYS A N 1
ATOM 2239 C CA . LYS A 1 291 ? 56.110 30.174 -29.693 1.00 32.69 291 LYS A CA 1
ATOM 2240 C C . LYS A 1 291 ? 55.677 31.216 -28.628 1.00 32.69 291 LYS A C 1
ATOM 2242 O O . LYS A 1 291 ? 55.270 32.311 -28.988 1.00 32.69 291 LYS A O 1
ATOM 2247 N N . GLY A 1 292 ? 56.094 30.991 -27.369 1.00 28.20 292 GLY A N 1
ATOM 2248 C CA . GLY A 1 292 ? 56.657 32.077 -26.537 1.00 28.20 292 GLY A CA 1
ATOM 2249 C C . GLY A 1 292 ? 56.337 32.095 -25.031 1.00 28.20 292 GLY A C 1
ATOM 2250 O O . GLY A 1 292 ? 55.187 32.231 -24.645 1.00 28.20 292 GLY A O 1
ATOM 2251 N N . THR A 1 293 ? 57.398 32.090 -24.208 1.00 30.69 293 THR A N 1
ATOM 2252 C CA . THR A 1 293 ? 57.520 32.720 -22.863 1.00 30.69 293 THR A CA 1
ATOM 2253 C C . THR A 1 293 ? 56.564 32.362 -21.700 1.00 30.69 293 THR A C 1
ATOM 2255 O O . THR A 1 293 ? 55.443 32.844 -21.600 1.00 30.69 293 THR A O 1
ATOM 2258 N N . SER A 1 294 ? 57.135 31.661 -20.706 1.00 30.20 294 SER A N 1
ATOM 2259 C CA . SER A 1 294 ? 56.929 31.884 -19.249 1.00 30.20 294 SER A CA 1
ATOM 2260 C C . SER A 1 294 ? 57.359 33.312 -18.836 1.00 30.20 294 SER A C 1
ATOM 2262 O O . SER A 1 294 ? 58.088 33.921 -19.624 1.00 30.20 294 SER A O 1
ATOM 2264 N N . PRO A 1 295 ? 57.034 33.853 -17.631 1.00 42.19 295 PRO A N 1
ATOM 2265 C CA . PRO A 1 295 ? 56.697 33.183 -16.354 1.00 42.19 295 PRO A CA 1
ATOM 2266 C C . PRO A 1 295 ? 55.289 33.591 -15.816 1.00 42.19 295 PRO A C 1
ATOM 2268 O O . PRO A 1 295 ? 54.481 34.073 -16.596 1.00 42.19 295 PRO A O 1
ATOM 2271 N N . ALA A 1 296 ? 54.845 33.398 -14.559 1.00 29.70 296 ALA A N 1
ATOM 2272 C CA . ALA A 1 296 ? 55.497 33.022 -13.291 1.00 29.70 296 ALA A CA 1
ATOM 2273 C C . ALA A 1 296 ? 54.547 32.272 -12.310 1.00 29.70 296 ALA A C 1
ATOM 2275 O O . ALA A 1 296 ? 53.436 31.890 -12.664 1.00 29.70 296 ALA A O 1
ATOM 2276 N N . ARG A 1 297 ? 54.980 32.088 -11.049 1.00 33.03 297 ARG A N 1
ATOM 2277 C CA . ARG A 1 297 ? 54.156 31.661 -9.894 1.00 33.03 297 ARG A CA 1
ATOM 2278 C C . ARG A 1 297 ? 54.123 32.754 -8.814 1.00 33.03 297 ARG A C 1
ATOM 2280 O O . ARG A 1 297 ? 55.175 33.340 -8.566 1.00 33.03 297 ARG A O 1
ATOM 2287 N N . PRO A 1 298 ? 53.037 32.885 -8.032 1.00 33.47 298 PRO A N 1
ATOM 2288 C CA . PRO A 1 298 ? 53.096 33.396 -6.665 1.00 33.47 298 PRO A CA 1
ATOM 2289 C C . PRO A 1 298 ? 53.180 32.244 -5.648 1.00 33.47 298 PRO A C 1
ATOM 2291 O O . PRO A 1 298 ? 52.391 31.299 -5.684 1.00 33.47 298 PRO A O 1
ATOM 2294 N N . ARG A 1 299 ? 54.123 32.341 -4.703 1.00 27.61 299 ARG A N 1
ATOM 2295 C CA . ARG A 1 299 ? 54.071 31.608 -3.424 1.00 27.61 299 ARG A CA 1
ATOM 2296 C C . ARG A 1 299 ? 52.981 32.212 -2.537 1.00 27.61 299 ARG A C 1
ATOM 2298 O O . ARG A 1 299 ? 52.812 33.425 -2.548 1.00 27.61 299 ARG A O 1
ATOM 2305 N N . TRP A 1 300 ? 52.389 31.396 -1.669 1.00 26.12 300 TRP A N 1
ATOM 2306 C CA . TRP A 1 300 ? 51.865 31.851 -0.379 1.00 26.12 300 TRP A CA 1
ATOM 2307 C C . TRP A 1 300 ? 52.418 30.946 0.727 1.00 26.12 300 TRP A C 1
ATOM 2309 O O . TRP A 1 300 ? 52.492 29.726 0.571 1.00 26.12 300 TRP A O 1
ATOM 2319 N N . SER A 1 301 ? 52.849 31.549 1.832 1.00 28.39 301 SER A N 1
ATOM 2320 C CA . SER A 1 301 ? 53.235 30.872 3.076 1.00 28.39 301 SER A CA 1
ATOM 2321 C C . SER A 1 301 ? 52.646 31.655 4.261 1.00 28.39 301 SER A C 1
ATOM 2323 O O . SER A 1 301 ? 52.384 32.846 4.088 1.00 28.39 301 SER A O 1
ATOM 2325 N N . PRO A 1 302 ? 52.369 31.017 5.414 1.00 42.62 302 PRO A N 1
ATOM 2326 C CA . PRO A 1 302 ? 51.429 31.565 6.391 1.00 42.62 302 PRO A CA 1
ATOM 2327 C C . PRO A 1 302 ? 52.083 32.155 7.652 1.00 42.62 302 PRO A C 1
ATOM 2329 O O . PRO A 1 302 ? 52.970 31.541 8.240 1.00 42.62 302 PRO A O 1
ATOM 2332 N N . THR A 1 303 ? 51.535 33.281 8.108 1.00 30.23 303 THR A N 1
ATOM 2333 C CA . THR A 1 303 ? 51.717 33.936 9.421 1.00 30.23 303 THR A CA 1
ATOM 2334 C C . THR A 1 303 ? 50.587 34.980 9.570 1.00 30.23 303 THR A C 1
ATOM 2336 O O . THR A 1 303 ? 50.100 35.477 8.559 1.00 30.23 303 THR A O 1
ATOM 2339 N N . ASP A 1 304 ? 50.076 35.350 10.749 1.00 25.27 304 ASP A N 1
ATOM 2340 C CA . ASP A 1 304 ? 50.311 34.843 12.110 1.00 25.27 304 ASP A CA 1
ATOM 2341 C C . ASP A 1 304 ? 49.058 35.056 13.006 1.00 25.27 304 ASP A C 1
ATOM 2343 O O . ASP A 1 304 ? 48.009 35.524 12.562 1.00 25.27 304 ASP A O 1
ATOM 2347 N N . ARG A 1 305 ? 49.197 34.698 14.285 1.00 28.73 305 ARG A N 1
ATOM 2348 C CA . ARG A 1 305 ? 48.354 34.992 15.461 1.00 28.73 305 ARG A CA 1
ATOM 2349 C C . ARG A 1 305 ? 48.187 36.529 15.638 1.00 28.73 305 ARG A C 1
ATOM 2351 O O . ARG A 1 305 ? 48.865 37.297 14.973 1.00 28.73 305 ARG A O 1
ATOM 2358 N N . SER A 1 306 ? 47.342 37.096 16.506 1.00 29.02 306 SER A N 1
ATOM 2359 C CA . SER A 1 306 ? 46.913 36.697 17.859 1.00 29.02 306 SER A CA 1
ATOM 2360 C C . SER A 1 306 ? 45.831 37.643 18.412 1.00 29.02 306 SER A C 1
ATOM 2362 O O . SER A 1 306 ? 45.891 38.828 18.099 1.00 29.02 306 SER A O 1
ATOM 2364 N N . ASN A 1 307 ? 44.953 37.160 19.313 1.00 27.28 307 ASN A N 1
ATOM 2365 C CA . ASN A 1 307 ? 44.495 37.803 20.578 1.00 27.28 307 ASN A CA 1
ATOM 2366 C C . ASN A 1 307 ? 43.106 37.282 21.025 1.00 27.28 307 ASN A C 1
ATOM 2368 O O . ASN A 1 307 ? 42.304 36.903 20.181 1.00 27.28 307 ASN A O 1
ATOM 2372 N N . CYS A 1 308 ? 42.694 37.339 22.300 1.00 27.44 308 CYS A N 1
ATOM 2373 C CA . CYS A 1 308 ? 43.379 37.040 23.573 1.00 27.44 308 CYS A CA 1
ATOM 2374 C C . CYS A 1 308 ? 42.342 37.094 24.722 1.00 27.44 308 CYS A C 1
ATOM 2376 O O . CYS A 1 308 ? 41.548 38.025 24.736 1.00 27.44 308 CYS A O 1
ATOM 2378 N N . CYS A 1 309 ? 42.438 36.204 25.727 1.00 27.55 309 CYS A N 1
ATOM 2379 C CA . CYS A 1 309 ? 41.800 36.321 27.065 1.00 27.55 309 CYS A CA 1
ATOM 2380 C C . CYS A 1 309 ? 40.239 36.348 27.145 1.00 27.55 309 CYS A C 1
ATOM 2382 O O . CYS A 1 309 ? 39.556 36.811 26.250 1.00 27.55 309 CYS A O 1
ATOM 2384 N N . SER A 1 310 ? 39.556 35.896 28.212 1.00 27.80 310 SER A N 1
ATOM 2385 C CA . SER A 1 310 ? 39.960 35.183 29.444 1.00 27.80 310 SER A CA 1
ATOM 2386 C C . SER A 1 310 ? 38.735 34.641 30.217 1.00 27.80 310 SER A C 1
ATOM 2388 O O . SER A 1 310 ? 37.690 35.285 30.212 1.00 27.80 310 SER A O 1
ATOM 2390 N N . ARG A 1 311 ? 38.890 33.529 30.963 1.00 28.84 311 ARG A N 1
ATOM 2391 C CA . ARG A 1 311 ? 38.469 33.339 32.383 1.00 28.84 311 ARG A CA 1
ATOM 2392 C C . ARG A 1 311 ? 38.876 31.944 32.905 1.00 28.84 311 ARG A C 1
ATOM 2394 O O . ARG A 1 311 ? 39.234 31.068 32.123 1.00 28.84 311 ARG A O 1
ATOM 2401 N N . ARG A 1 312 ? 38.950 31.778 34.235 1.00 28.72 312 ARG A N 1
ATOM 2402 C CA . ARG A 1 312 ? 39.705 30.704 34.924 1.00 28.72 312 ARG A CA 1
ATOM 2403 C C . ARG A 1 312 ? 38.810 29.608 35.558 1.00 28.72 312 ARG A C 1
ATOM 2405 O O . ARG A 1 312 ? 37.855 29.936 36.244 1.00 28.72 312 ARG A O 1
ATOM 2412 N N . ARG A 1 313 ? 39.185 28.338 35.311 1.00 30.27 313 ARG A N 1
ATOM 2413 C CA . ARG A 1 313 ? 39.424 27.160 36.213 1.00 30.27 313 ARG A CA 1
ATOM 2414 C C . ARG A 1 313 ? 39.249 27.302 37.760 1.00 30.27 313 ARG A C 1
ATOM 2416 O O . ARG A 1 313 ? 39.386 28.434 38.216 1.00 30.27 313 ARG A O 1
ATOM 2423 N N . PRO A 1 314 ? 39.269 26.201 38.584 1.00 50.38 314 PRO A N 1
ATOM 2424 C CA . PRO A 1 314 ? 39.067 24.736 38.328 1.00 50.38 314 PRO A CA 1
ATOM 2425 C C . PRO A 1 314 ? 38.436 23.874 39.496 1.00 50.38 314 PRO A C 1
ATOM 2427 O O . PRO A 1 314 ? 38.069 24.410 40.530 1.00 50.38 314 PRO A O 1
ATOM 2430 N N . GLN A 1 315 ? 38.505 22.524 39.357 1.00 34.72 315 GLN A N 1
ATOM 2431 C CA . GLN A 1 315 ? 38.512 21.443 40.397 1.00 34.72 315 GLN A CA 1
ATOM 2432 C C . GLN A 1 315 ? 37.158 21.064 41.058 1.00 34.72 315 GLN A C 1
ATOM 2434 O O . GLN A 1 315 ? 36.257 21.885 41.113 1.00 34.72 315 GLN A O 1
ATOM 2439 N N . SER A 1 316 ? 36.919 19.819 41.515 1.00 28.56 316 SER A N 1
ATOM 2440 C CA . SER A 1 316 ? 37.825 18.705 41.899 1.00 28.56 316 SER A CA 1
ATOM 2441 C C . SER A 1 316 ? 37.360 17.293 41.441 1.00 28.56 316 SER A C 1
ATOM 2443 O O . SER A 1 316 ? 36.296 17.135 40.849 1.00 28.56 316 SER A O 1
ATOM 2445 N N . CYS A 1 317 ? 38.184 16.260 41.691 1.00 28.66 317 CYS A N 1
ATOM 2446 C CA . CYS A 1 317 ? 37.956 14.851 41.313 1.00 28.66 317 CYS A CA 1
ATOM 2447 C C . CYS A 1 317 ? 37.734 13.947 42.541 1.00 28.66 317 CYS A C 1
ATOM 2449 O O . CYS A 1 317 ? 38.404 14.167 43.548 1.00 28.66 317 CYS A O 1
ATOM 2451 N N . THR A 1 318 ? 36.994 12.833 42.396 1.00 27.44 318 THR A N 1
ATOM 2452 C CA . THR A 1 318 ? 37.196 11.636 43.247 1.00 27.44 318 THR A CA 1
ATOM 2453 C C . THR A 1 318 ? 36.730 10.310 42.612 1.00 27.44 318 THR A C 1
ATOM 2455 O O . THR A 1 318 ? 35.615 10.169 42.125 1.00 27.44 318 THR A O 1
ATOM 2458 N N . CYS A 1 319 ? 37.615 9.318 42.683 1.00 28.48 319 CYS A N 1
ATOM 2459 C CA . CYS A 1 319 ? 37.424 7.854 42.672 1.00 28.48 319 CYS A CA 1
ATOM 2460 C C . CYS A 1 319 ? 38.271 7.348 43.869 1.00 28.48 319 CYS A C 1
ATOM 2462 O O . CYS A 1 319 ? 39.192 8.091 44.231 1.00 28.48 319 CYS A O 1
ATOM 2464 N N . PRO A 1 320 ? 38.051 6.170 44.507 1.00 46.34 320 PRO A N 1
ATOM 2465 C CA . PRO A 1 320 ? 38.061 4.822 43.884 1.00 46.34 320 PRO A CA 1
ATOM 2466 C C . PRO A 1 320 ? 37.117 3.833 44.663 1.00 46.34 320 PRO A C 1
ATOM 2468 O O . PRO A 1 320 ? 36.152 4.340 45.232 1.00 46.34 320 PRO A O 1
ATOM 2471 N N . PRO A 1 321 ? 37.319 2.487 44.783 1.00 48.47 321 PRO A N 1
ATOM 2472 C CA . PRO A 1 321 ? 38.240 1.547 44.120 1.00 48.47 321 PRO A CA 1
ATOM 2473 C C . PRO A 1 321 ? 37.601 0.260 43.528 1.00 48.47 321 PRO A C 1
ATOM 2475 O O . PRO A 1 321 ? 36.395 0.042 43.553 1.00 48.47 321 PRO A O 1
ATOM 2478 N N . ARG A 1 322 ? 38.465 -0.602 42.964 1.00 33.00 322 ARG A N 1
ATOM 2479 C CA . ARG A 1 322 ? 38.164 -1.926 42.375 1.00 33.00 322 ARG A CA 1
ATOM 2480 C C . ARG A 1 322 ? 38.023 -3.045 43.419 1.00 33.00 322 ARG A C 1
ATOM 2482 O O . ARG A 1 322 ? 38.647 -2.992 44.473 1.00 33.00 322 ARG A O 1
ATOM 2489 N N . THR A 1 323 ? 37.405 -4.153 43.003 1.00 32.25 323 THR A N 1
ATOM 2490 C CA . THR A 1 323 ? 37.721 -5.516 43.487 1.00 32.25 323 THR A CA 1
ATOM 2491 C C . THR A 1 323 ? 37.785 -6.502 42.306 1.00 32.25 323 THR A C 1
ATOM 2493 O O . THR A 1 323 ? 37.479 -6.129 41.172 1.00 32.25 323 THR A O 1
ATOM 2496 N N . THR A 1 324 ? 38.306 -7.711 42.529 1.00 33.16 324 THR A N 1
ATOM 2497 C CA . THR A 1 324 ? 39.025 -8.514 41.517 1.00 33.16 324 THR A CA 1
ATOM 2498 C C . THR A 1 324 ? 38.466 -9.917 41.241 1.00 33.16 324 THR A C 1
ATOM 2500 O O . THR A 1 324 ? 37.922 -10.560 42.125 1.00 33.16 324 THR A O 1
ATOM 2503 N N . ALA A 1 325 ? 38.807 -10.415 40.039 1.00 31.41 325 ALA A N 1
ATOM 2504 C CA . ALA A 1 325 ? 38.973 -11.825 39.640 1.00 31.41 325 ALA A CA 1
ATOM 2505 C C . ALA A 1 325 ? 37.731 -12.742 39.506 1.00 31.41 325 ALA A C 1
ATOM 2507 O O . ALA A 1 325 ? 36.816 -12.737 40.316 1.00 31.41 325 ALA A O 1
ATOM 2508 N N . GLY A 1 326 ? 37.746 -13.589 38.464 1.00 28.77 326 GLY A N 1
ATOM 2509 C CA . GLY A 1 326 ? 36.689 -14.573 38.181 1.00 28.77 326 GLY A CA 1
ATOM 2510 C C . GLY A 1 326 ? 36.737 -15.131 36.753 1.00 28.77 326 GLY A C 1
ATOM 2511 O O . GLY A 1 326 ? 35.839 -14.888 35.955 1.00 28.77 326 GLY A O 1
ATOM 2512 N N . SER A 1 327 ? 37.810 -15.838 36.391 1.00 30.92 327 SER A N 1
ATOM 2513 C CA . SER A 1 327 ? 37.992 -16.437 35.060 1.00 30.92 327 SER A CA 1
ATOM 2514 C C . SER A 1 327 ? 37.325 -17.814 34.929 1.00 30.92 327 SER A C 1
ATOM 2516 O O . SER A 1 327 ? 37.473 -18.651 35.815 1.00 30.92 327 SER A O 1
ATOM 2518 N N . ARG A 1 328 ? 36.683 -18.098 33.781 1.00 32.25 328 ARG A N 1
ATOM 2519 C CA . ARG A 1 328 ? 36.618 -19.443 33.157 1.00 32.25 328 ARG A CA 1
ATOM 2520 C C . ARG A 1 328 ? 36.090 -19.397 31.719 1.00 32.25 328 ARG A C 1
ATOM 2522 O O . ARG A 1 328 ? 35.299 -18.534 31.353 1.00 32.25 328 ARG A O 1
ATOM 2529 N N . THR A 1 329 ? 36.569 -20.323 30.894 1.00 31.64 329 THR A N 1
ATOM 2530 C CA . THR A 1 329 ? 36.437 -20.332 29.431 1.00 31.64 329 THR A CA 1
ATOM 2531 C C . THR A 1 329 ? 35.732 -21.588 28.906 1.00 31.64 329 THR A C 1
ATOM 2533 O O . THR A 1 329 ? 36.202 -22.687 29.169 1.00 31.64 329 THR A O 1
ATOM 2536 N N . ARG A 1 330 ? 34.751 -21.389 28.000 1.00 32.91 330 ARG A N 1
ATOM 2537 C CA . ARG A 1 330 ? 34.302 -22.334 26.935 1.00 32.91 330 ARG A CA 1
ATOM 2538 C C . ARG A 1 330 ? 33.658 -23.676 27.393 1.00 32.91 330 ARG A C 1
ATOM 2540 O O . ARG A 1 330 ? 33.734 -23.994 28.573 1.00 32.91 330 ARG A O 1
ATOM 2547 N N . PRO A 1 331 ? 33.005 -24.463 26.493 1.00 41.22 331 PRO A N 1
ATOM 2548 C CA . PRO A 1 331 ? 32.898 -24.327 25.028 1.00 41.22 331 PRO A CA 1
ATOM 2549 C C . PRO A 1 331 ? 31.469 -24.287 24.430 1.00 41.22 331 PRO A C 1
ATOM 2551 O O . PRO A 1 331 ? 30.467 -24.496 25.101 1.00 41.22 331 PRO A O 1
ATOM 2554 N N . LYS A 1 332 ? 31.408 -24.048 23.109 1.00 35.97 332 LYS A N 1
ATOM 2555 C CA . LYS A 1 332 ? 30.256 -24.364 22.241 1.00 35.97 332 LYS A CA 1
ATOM 2556 C C . LYS A 1 332 ? 30.231 -25.870 21.922 1.00 35.97 332 LYS A C 1
ATOM 2558 O O . LYS A 1 332 ? 31.313 -26.421 21.724 1.00 35.97 332 LYS A O 1
ATOM 2563 N N . PRO A 1 333 ? 29.063 -26.473 21.650 1.00 35.00 333 PRO A N 1
ATOM 2564 C CA . PRO A 1 333 ? 28.953 -27.591 20.722 1.00 35.00 333 PRO A CA 1
ATOM 2565 C C . PRO A 1 333 ? 28.598 -27.099 19.306 1.00 35.00 333 PRO A C 1
ATOM 2567 O O . PRO A 1 333 ? 27.735 -26.240 19.125 1.00 35.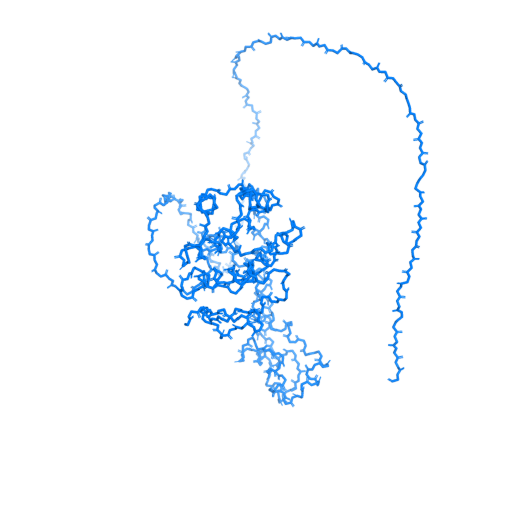00 333 PRO A O 1
ATOM 2570 N N . CYS A 1 334 ? 29.250 -27.666 18.291 1.00 26.14 334 CYS A N 1
ATOM 2571 C CA . CYS A 1 334 ? 28.688 -27.724 16.941 1.00 26.14 334 CYS A CA 1
ATOM 2572 C C . CYS A 1 334 ? 27.834 -28.991 16.840 1.00 26.14 334 CYS A C 1
ATOM 2574 O O . CYS A 1 334 ? 28.292 -30.044 17.274 1.00 26.14 334 CYS A O 1
ATOM 2576 N N . VAL A 1 335 ? 26.671 -28.922 16.193 1.00 29.61 335 VAL A N 1
ATOM 2577 C CA . VAL A 1 335 ? 26.047 -30.091 15.555 1.00 29.61 335 VAL A CA 1
ATOM 2578 C C . VAL A 1 335 ? 25.589 -29.663 14.166 1.00 29.61 335 VAL A C 1
ATOM 2580 O O . VAL A 1 335 ? 25.071 -28.562 13.980 1.00 29.61 335 VAL A O 1
ATOM 2583 N N . SER A 1 336 ? 25.868 -30.508 13.182 1.00 28.80 336 SER A N 1
ATOM 2584 C CA . SER A 1 336 ? 25.714 -30.246 11.756 1.00 28.80 336 SER A CA 1
ATOM 2585 C C . SER A 1 336 ? 24.465 -30.901 11.156 1.00 28.80 336 SER A C 1
ATOM 2587 O O . SER A 1 336 ? 23.938 -31.864 11.701 1.00 28.80 336 SER A O 1
ATOM 2589 N N . SER A 1 337 ? 24.098 -30.423 9.959 1.00 26.62 337 SER A N 1
ATOM 2590 C CA . SER A 1 337 ? 23.554 -31.204 8.829 1.00 26.62 337 SER A CA 1
ATOM 2591 C C . SER A 1 337 ? 22.336 -32.114 9.052 1.00 26.62 337 SER A C 1
ATOM 2593 O O . SER A 1 337 ? 22.508 -33.207 9.573 1.00 26.62 337 SER A O 1
ATOM 2595 N N . TRP A 1 338 ? 21.193 -31.791 8.424 1.00 28.92 338 TRP A N 1
ATOM 2596 C CA . TRP A 1 338 ? 20.318 -32.800 7.791 1.00 28.92 338 TRP A CA 1
ATOM 2597 C C . TRP A 1 338 ? 19.716 -32.292 6.458 1.00 28.92 338 TRP A C 1
ATOM 2599 O O . TRP A 1 338 ? 19.024 -31.283 6.415 1.00 28.92 338 TRP A O 1
ATOM 2609 N N . LEU A 1 339 ? 20.030 -33.043 5.393 1.00 31.34 339 LEU A N 1
ATOM 2610 C CA . LEU A 1 339 ? 19.364 -33.235 4.089 1.00 31.34 339 LEU A CA 1
ATOM 2611 C C . LEU A 1 339 ? 18.859 -32.068 3.210 1.00 31.34 339 LEU A C 1
ATOM 2613 O O . LEU A 1 339 ? 17.879 -31.387 3.492 1.00 31.34 339 LEU A O 1
ATOM 2617 N N . ALA A 1 340 ? 19.392 -32.065 1.982 1.00 29.88 340 ALA A N 1
ATOM 2618 C CA . ALA A 1 340 ? 18.655 -31.736 0.761 1.00 29.88 340 ALA A CA 1
ATOM 2619 C C . ALA A 1 340 ? 18.150 -33.028 0.071 1.00 29.88 340 ALA A C 1
ATOM 2621 O O . ALA A 1 340 ? 18.844 -34.046 0.149 1.00 29.88 340 ALA A O 1
ATOM 2622 N N . PRO A 1 341 ? 17.025 -33.007 -0.674 1.00 37.69 341 PRO A N 1
ATOM 2623 C CA . PRO A 1 341 ? 16.641 -34.094 -1.567 1.00 37.69 341 PRO A CA 1
ATOM 2624 C C . PRO A 1 341 ? 17.015 -33.832 -3.040 1.00 37.69 341 PRO A C 1
ATOM 2626 O O . PRO A 1 341 ? 16.587 -32.872 -3.675 1.00 37.69 341 PRO A O 1
ATOM 2629 N N . SER A 1 342 ? 17.814 -34.763 -3.559 1.00 30.91 342 SER A N 1
ATOM 2630 C CA . SER A 1 342 ? 18.044 -35.166 -4.956 1.00 30.91 342 SER A CA 1
ATOM 2631 C C . SER A 1 342 ? 17.221 -34.534 -6.097 1.00 30.91 342 SER A C 1
ATOM 2633 O O . SER A 1 342 ? 15.994 -34.627 -6.145 1.00 30.91 342 SER A O 1
ATOM 2635 N N . ARG A 1 343 ? 17.940 -34.139 -7.158 1.00 32.41 343 ARG A N 1
ATOM 2636 C CA . ARG A 1 343 ? 17.420 -34.113 -8.538 1.00 32.41 343 ARG A CA 1
ATOM 2637 C C . ARG A 1 343 ? 16.961 -35.521 -8.959 1.00 32.41 343 ARG A C 1
ATOM 2639 O O . ARG A 1 343 ? 17.718 -36.472 -8.776 1.00 32.41 343 ARG A O 1
ATOM 2646 N N . ARG A 1 344 ? 15.818 -35.642 -9.643 1.00 35.38 344 ARG A N 1
ATOM 2647 C CA . ARG A 1 344 ? 15.555 -36.747 -10.586 1.00 35.38 344 ARG A CA 1
ATOM 2648 C C . ARG A 1 344 ? 15.538 -36.207 -12.017 1.00 35.38 344 ARG A C 1
ATOM 2650 O O . ARG A 1 344 ? 15.004 -35.132 -12.276 1.00 35.38 344 ARG A O 1
ATOM 2657 N N . ARG A 1 345 ? 16.147 -36.963 -12.926 1.00 35.66 345 ARG A N 1
ATOM 2658 C CA . ARG A 1 345 ? 16.124 -36.805 -14.388 1.00 35.66 345 ARG A CA 1
ATOM 2659 C C . ARG A 1 345 ? 15.839 -38.189 -14.981 1.00 35.66 345 ARG A C 1
ATOM 2661 O O . ARG A 1 345 ? 16.213 -39.172 -14.348 1.00 35.66 345 ARG A O 1
ATOM 2668 N N . LEU A 1 346 ? 15.289 -38.212 -16.198 1.00 40.81 346 LEU A N 1
ATOM 2669 C CA . LEU A 1 346 ? 15.038 -39.388 -17.050 1.00 40.81 346 LEU A CA 1
ATOM 2670 C C . LEU A 1 346 ? 13.894 -40.305 -16.564 1.00 40.81 346 LEU A C 1
ATOM 2672 O O . LEU A 1 346 ? 14.010 -40.998 -15.556 1.00 40.81 346 LEU A O 1
ATOM 2676 N N . ARG A 1 347 ? 12.799 -40.369 -17.323 1.00 44.78 347 ARG A N 1
ATOM 2677 C CA . ARG A 1 347 ? 12.844 -40.886 -18.701 1.00 44.78 347 ARG A CA 1
ATOM 2678 C C . ARG A 1 347 ? 12.414 -39.796 -19.676 1.00 44.78 347 ARG A C 1
ATOM 2680 O O . ARG A 1 347 ? 11.804 -38.826 -19.174 1.00 44.78 347 ARG A O 1
#

Secondary structure (DSSP, 8-state):
---EEETTTTEEEE--TTS--EEEE----S-HHHHHHHHHHHHHTBTTTSSB--HHHHHHHHHHHHHHHHHHHHTT--S-STT--HHHHHHHHHTS-HHHHHHHHHHHHHHHHHH--S-HHHHHHHHS--SSPP--PPPPPPPPHHHHHHHHHHHHHHHHHHHHHHHHHHHHHHS---HHHH-S-HHHHHHHHHHH-S--HHHHHHHTT--TTHHHHS---HHHHHHHHS--HHHHHHHHHHHHHHH---GGGG----------------PPPP---------------------------------------------------------PPP-------------

Foldseek 3Di:
DAWDFDLVVTWIWDDAVPGDIDIGRLDDFPASQQLRLLSQLLSCCEPPNHDDRDPVVSVLLSVLSSVLRRVLVVVVDRHHQLPDDPVSLVVVQVPDAPSSLVSSLSSSVSSCVPPVRHDPSVVCVSPDDRPHDDPDDDPDDDDDPVRLVVLLVVLVVLLVVLVVLQVVLVVLLVVEDCCLPVNQDSNNLSVVCVVVPLDDLVVVCVSNVHDPVCSVPDDSVNVSSNCSNDPDPVSCVSVLSNVCVVPVDDVVNVPPDPDDPDDDDDDDDDDDDDDDDDDDDDDDDDDDDDDDDDDDDDDDDDDDDDDDDDDDDDDDDDDDDDDDDDDDDDDDDDDDDDDDDDDDDDD

Sequence (347 aa):
MPAEVIREPLALKLSLPGQATELIAIGDLPNLLLATDLTEGLAALIHPNGPLAKRTTVMSFTYTLRRMVRELRADGFVGSAGELTRPLLASFWLRSQYLVEYRTRAVLRAFDERHQALAEPVRQMVFGTNYTRPVVGSPLPPYQPAEWNRLIDLCKAEVRRLGDRHRAMLALAEEGTDPAVGGWDKANAAWLLLRLGPVSRAVVAKHLGLTREEARQGSLGLEEIRNALFPTHADAVPYLLLLGAWTGIVPDGLTTGPLKHSASSKTASCQPVPARTLSWLPSARSRTNSKGTSPARPRWSPTDRSNCCSRRRPQSCTCPPRTTAGSRTRPKPCVSSWLAPSRRRLR

Radius of gyration: 34.38 Å; chains: 1; bounding box: 84×79×88 Å

pLDDT: mean 75.44, std 27.3, range [25.27, 98.31]